Protein AF-A0A943BYU0-F1 (afdb_monomer)

Nearest PDB structures (foldseek):
  5an3-assembly1_C  TM=5.516E-01  e=2.355E+00  Saccharomyces cerevisiae
  3gw4-assembly1_A  TM=5.802E-01  e=3.319E+00  Deinococcus radiodurans R1 = ATCC 13939 = DSM 20539

Secondary structure (DSSP, 8-state):
-HHHHHTTSEEEPPHHHHHHTS-HHHHHHHHHHTT----S-HHHHHHHHHHHS-GGGS-PPP-EEE-HHHHHHHTSHHHHHHGGGGSSTT---HHHHHHHHHH-TTS-HHHHHHHHHHHHHHHHHHTT-HHHHHHHHHHHHHHHHHTT-HHHHHHHHHHHHHHHHHTB-GGG-B--GGG-PPPHHHHHHHHHTGGG--HHHHHGGGG---SSPPPHHHHHHHHHHHHH--

Foldseek 3Di:
DVVCVVVQFKDWDQQLVLLVPDDLVVLLVQCVVQVHDSDDDSNVSSVRCNVRPDPVVDPTDTDMDTDPVNVVVCPDPLNVQQVVLPVCLQVADPVLLVVLCVVPVPDHSLVSSVVSLVVQLVVCVVQLALQSNLSSLLSQLVSCVVVVVLLSNLLSLLLSVQSLCQQRHGNRDRDDPVVRDDDVVSLVSLQVSVVSDDLVSLVVSVVDDDPGGDDSVVSVVVSVCSNPVD

Mean predicted aligned error: 9.59 Å

pLDDT: mean 88.63, std 9.79, range [48.19, 98.69]

Radius of gyration: 25.64 Å; Cα contacts (8 Å, |Δi|>4): 250; chains: 1; bounding box: 55×45×64 Å

Sequence (230 aa):
MEDLIIDEYLEPAPLSVELEKLKVDELKRIASKHGLSTSGKKADLIKAITSCVDKSSLKLPKHYVLTKAGKEYIETPEAQNIIPAFYNRYDISFYEYFCTLRSNPTKSPREILWLAMDEQQENYEIDDNYGLARNVVLHRAYYFHDEKNYEKALEYYIKTIYYDISRCKNTGHIEKESDSLLAPGVVKHIKNLSKYYSEDMIKKCNDIELPRKYSLKKFKILIENIINNA

Solvent-accessible surface area (backbone atoms only — not comparable to full-atom values): 12894 Å² total; per-residue (Å²): 108,68,64,44,43,73,69,50,28,37,40,77,44,56,63,56,63,52,52,67,74,49,54,67,69,57,51,33,52,53,24,50,76,72,76,40,73,68,77,75,54,69,68,54,46,41,53,54,41,59,75,74,48,64,66,88,82,51,95,66,79,91,50,70,38,69,28,72,61,27,53,54,47,56,71,32,71,70,38,53,49,42,54,66,58,66,70,52,73,61,76,52,52,75,66,55,46,50,56,41,32,71,80,38,76,88,55,51,56,63,54,30,53,51,53,41,46,48,56,52,29,52,52,22,52,75,60,29,19,37,48,58,23,34,48,40,38,41,25,51,13,51,54,26,45,75,71,66,39,49,51,60,12,41,39,25,38,53,46,30,51,53,43,42,72,32,27,49,28,50,74,64,39,69,61,60,79,94,72,58,67,75,59,66,69,50,54,50,51,46,42,76,42,44,93,56,67,55,76,64,52,57,58,62,50,69,78,59,88,55,103,46,80,66,59,60,73,61,48,48,53,51,54,51,50,53,47,69,73,110

Structure (mmCIF, N/CA/C/O backbone):
data_AF-A0A943BYU0-F1
#
_entry.id   AF-A0A943BYU0-F1
#
loop_
_atom_site.group_PDB
_atom_site.id
_atom_site.type_symbol
_atom_site.label_atom_id
_atom_site.label_alt_id
_atom_site.label_comp_id
_atom_site.label_asym_id
_atom_site.label_entity_id
_atom_site.label_seq_id
_atom_site.pdbx_PDB_ins_code
_atom_site.Cartn_x
_atom_site.Cartn_y
_atom_site.Cartn_z
_atom_site.occupancy
_atom_site.B_iso_or_equiv
_atom_site.auth_seq_id
_atom_site.auth_comp_id
_atom_site.auth_asym_id
_atom_site.auth_atom_id
_atom_site.pdbx_PDB_model_num
ATOM 1 N N . MET A 1 1 ? -17.497 -10.554 15.114 1.00 51.25 1 MET A N 1
ATOM 2 C CA . MET A 1 1 ? -17.510 -9.721 16.345 1.00 51.25 1 MET A CA 1
ATOM 3 C C . MET A 1 1 ? -17.937 -10.564 17.529 1.00 51.25 1 MET A C 1
ATOM 5 O O . MET A 1 1 ? -17.241 -10.519 18.527 1.00 51.25 1 MET A O 1
ATOM 9 N N . GLU A 1 2 ? -19.007 -11.355 17.403 1.00 48.19 2 GLU A N 1
ATOM 10 C CA . GLU A 1 2 ? -19.369 -12.368 18.405 1.00 48.19 2 GLU A CA 1
ATOM 11 C C . GLU A 1 2 ? -18.226 -13.357 18.657 1.00 48.19 2 GLU A C 1
ATOM 13 O O . GLU A 1 2 ? -17.863 -13.524 19.811 1.00 48.19 2 GLU A O 1
ATOM 18 N N . ASP A 1 3 ? -17.550 -13.856 17.616 1.00 54.41 3 ASP A N 1
ATOM 19 C CA . ASP A 1 3 ? -16.385 -14.747 17.788 1.00 54.41 3 ASP A CA 1
ATOM 20 C C . ASP A 1 3 ? -15.247 -14.103 18.604 1.00 54.41 3 ASP A C 1
ATOM 22 O O . ASP A 1 3 ? -14.723 -14.709 19.520 1.00 54.41 3 ASP A O 1
ATOM 26 N N . LEU A 1 4 ? -14.940 -12.819 18.383 1.00 61.19 4 LEU A N 1
ATOM 27 C CA . LEU A 1 4 ? -13.903 -12.092 19.141 1.00 61.19 4 LEU A CA 1
ATOM 28 C C . LEU A 1 4 ? -14.292 -11.797 20.601 1.00 61.19 4 LEU A C 1
ATOM 30 O O . LEU A 1 4 ? -13.422 -11.523 21.426 1.00 61.19 4 LEU A O 1
ATOM 34 N N . ILE A 1 5 ? -15.594 -11.775 20.897 1.00 59.22 5 ILE A N 1
ATOM 35 C CA . ILE A 1 5 ? -16.127 -11.646 22.260 1.00 59.22 5 ILE A CA 1
ATOM 36 C C . ILE A 1 5 ? -16.111 -13.019 22.943 1.00 59.22 5 ILE A C 1
ATOM 38 O O . ILE A 1 5 ? -15.805 -13.102 24.128 1.00 59.22 5 ILE A O 1
ATOM 42 N N . ILE A 1 6 ? -16.418 -14.083 22.194 1.00 60.28 6 ILE A N 1
ATOM 43 C CA . ILE A 1 6 ? -16.347 -15.480 22.640 1.00 60.28 6 ILE A CA 1
ATOM 44 C C . ILE A 1 6 ? -14.896 -15.869 22.950 1.00 60.28 6 ILE A C 1
ATOM 46 O O . ILE A 1 6 ? -14.647 -16.493 23.976 1.00 60.28 6 ILE A O 1
ATOM 50 N N . ASP A 1 7 ? -13.949 -15.417 22.132 1.00 68.62 7 ASP A N 1
ATOM 51 C CA . ASP A 1 7 ? -12.511 -15.659 22.296 1.00 68.62 7 ASP A CA 1
ATOM 52 C C . ASP A 1 7 ? -11.844 -14.693 23.304 1.00 68.62 7 ASP A C 1
ATOM 54 O O . ASP A 1 7 ? -10.621 -14.594 23.366 1.00 68.62 7 ASP A O 1
ATOM 58 N N . GLU A 1 8 ? -12.633 -13.945 24.086 1.00 80.12 8 GLU A N 1
ATOM 59 C CA . GLU A 1 8 ? -12.183 -13.024 25.144 1.00 80.12 8 GLU A CA 1
ATOM 60 C C . GLU A 1 8 ? -11.225 -11.902 24.699 1.00 80.12 8 GLU A C 1
ATOM 62 O O . GLU A 1 8 ? -10.583 -11.263 25.534 1.00 80.12 8 GLU A O 1
ATOM 67 N N . TYR A 1 9 ? -11.126 -11.590 23.405 1.00 84.12 9 TYR A N 1
ATOM 68 C CA . TYR A 1 9 ? -10.272 -10.501 22.909 1.00 84.12 9 TYR A CA 1
ATOM 69 C C . TYR A 1 9 ? -10.949 -9.126 22.978 1.00 84.12 9 TYR A C 1
ATOM 71 O O . TYR A 1 9 ? -10.270 -8.099 23.099 1.00 84.12 9 TYR A O 1
ATOM 79 N N . LEU A 1 10 ? -12.282 -9.091 22.923 1.00 88.12 10 LEU A N 1
ATOM 80 C CA . LEU A 1 10 ? -13.091 -7.878 23.036 1.00 88.12 10 LEU A CA 1
ATOM 81 C C . LEU A 1 10 ? -14.083 -7.970 24.193 1.00 88.12 10 LEU A C 1
ATOM 83 O O . LEU A 1 10 ? -14.752 -8.980 24.378 1.00 88.12 10 LEU A O 1
ATOM 87 N N . GLU A 1 11 ? -14.259 -6.859 24.902 1.00 88.19 11 GLU A N 1
ATOM 88 C CA . GLU A 1 11 ? -15.299 -6.699 25.918 1.00 88.19 11 GLU A CA 1
ATOM 89 C C . GLU A 1 11 ? -16.130 -5.433 25.664 1.00 88.19 11 GLU A C 1
ATOM 91 O O . GLU A 1 11 ? -15.643 -4.481 25.036 1.00 88.19 11 GLU A O 1
ATOM 96 N N . PRO A 1 12 ? -17.399 -5.389 26.117 1.00 88.25 12 PRO A N 1
ATOM 97 C CA . PRO A 1 12 ? -18.196 -4.172 26.062 1.00 88.25 12 PRO A CA 1
ATOM 98 C C . PRO A 1 12 ? -17.465 -3.010 26.738 1.00 88.25 12 PRO A C 1
ATOM 100 O O . PRO A 1 12 ? -17.007 -3.124 27.874 1.00 88.25 12 PRO A O 1
ATOM 103 N N . ALA A 1 13 ? -17.393 -1.870 26.056 1.00 88.31 13 ALA A N 1
ATOM 104 C CA . ALA A 1 13 ? -16.705 -0.697 26.568 1.00 88.31 13 ALA A CA 1
ATOM 105 C C . ALA A 1 13 ? -17.315 -0.240 27.907 1.00 88.31 13 ALA A C 1
ATOM 107 O O . ALA A 1 13 ? -18.545 -0.233 28.063 1.00 88.31 13 ALA A O 1
ATOM 108 N N . PRO A 1 14 ? -16.500 0.196 28.882 1.00 89.25 14 PRO A N 1
ATOM 109 C CA . PRO A 1 14 ? -17.033 0.817 30.086 1.00 89.25 14 PRO A CA 1
ATOM 110 C C . PRO A 1 14 ? -17.783 2.106 29.723 1.00 89.25 14 PRO A C 1
ATOM 112 O O . PRO A 1 14 ? -17.469 2.766 28.729 1.00 89.25 14 PRO A O 1
ATOM 115 N N . LEU A 1 15 ? -18.774 2.483 30.540 1.00 89.06 15 LEU A N 1
ATOM 116 C CA . LEU A 1 15 ? -19.633 3.647 30.278 1.00 89.06 15 LEU A CA 1
ATOM 117 C C . LEU A 1 15 ? -18.816 4.928 30.036 1.00 89.06 15 LEU A C 1
ATOM 119 O O . LEU A 1 15 ? -19.134 5.700 29.139 1.00 89.06 15 LEU A O 1
ATOM 123 N N . SER A 1 16 ? -17.724 5.123 30.774 1.00 89.50 16 SER A N 1
ATOM 124 C CA . SER A 1 16 ? -16.822 6.264 30.591 1.00 89.50 16 SER A CA 1
ATOM 125 C C . SER A 1 16 ? -16.298 6.388 29.155 1.00 89.50 16 SER A C 1
ATOM 127 O O . SER A 1 16 ? -16.332 7.479 28.590 1.00 89.50 16 SER A O 1
ATOM 129 N N . VAL A 1 17 ? -15.883 5.278 28.538 1.00 88.75 17 VAL A N 1
ATOM 130 C CA . VAL A 1 17 ? -15.351 5.243 27.165 1.00 88.75 17 VAL A CA 1
ATOM 131 C C . VAL A 1 17 ? -16.452 5.497 26.134 1.00 88.75 17 VAL A C 1
ATOM 133 O O . VAL A 1 17 ? -16.226 6.200 25.150 1.00 88.75 17 VAL A O 1
ATOM 136 N N . GLU A 1 18 ? -17.661 4.980 26.354 1.00 89.62 18 GLU A N 1
ATOM 137 C CA . GLU A 1 18 ? -18.804 5.273 25.476 1.00 89.62 18 GLU A CA 1
ATOM 138 C C . GLU A 1 18 ? -19.176 6.763 25.524 1.00 89.62 18 GLU A C 1
ATOM 140 O O . GLU A 1 18 ? -19.410 7.386 24.487 1.00 89.62 18 GLU A O 1
ATOM 145 N N . LEU A 1 19 ? -19.160 7.363 26.717 1.00 91.19 19 LEU A N 1
ATOM 146 C CA . LEU A 1 19 ? -19.420 8.790 26.908 1.00 91.19 19 LEU A CA 1
ATOM 147 C C . LEU A 1 19 ? -18.320 9.673 26.294 1.00 91.19 19 LEU A C 1
ATOM 149 O O . LEU A 1 19 ? -18.609 10.766 25.804 1.00 91.19 19 LEU A O 1
ATOM 153 N N . GLU A 1 20 ? -17.067 9.213 26.249 1.00 91.44 20 GLU A N 1
ATOM 154 C CA . GLU A 1 20 ? -15.986 9.930 25.562 1.00 91.44 20 GLU A CA 1
ATOM 155 C C . GLU A 1 20 ? -16.241 10.106 24.060 1.00 91.44 20 GLU A C 1
ATOM 157 O O . GLU A 1 20 ? -15.786 11.099 23.482 1.00 91.44 20 GLU A O 1
ATOM 162 N N . LYS A 1 21 ? -16.997 9.204 23.425 1.00 89.50 21 LYS A N 1
ATOM 163 C CA . LYS A 1 21 ? -17.338 9.296 21.996 1.00 89.50 21 LYS A CA 1
ATOM 164 C C . LYS A 1 21 ? -18.417 10.335 21.693 1.00 89.50 21 LYS A C 1
ATOM 166 O O . LYS A 1 21 ? -18.537 10.759 20.546 1.00 89.50 21 LYS A O 1
ATOM 171 N N . LEU A 1 22 ? -19.152 10.793 22.704 1.00 90.06 22 LEU A N 1
ATOM 172 C CA . LEU A 1 22 ? -20.190 11.807 22.545 1.00 90.06 22 LEU A CA 1
ATOM 173 C C . LEU A 1 22 ? -19.614 13.228 22.485 1.00 90.06 22 LEU A C 1
ATOM 175 O O . LEU A 1 22 ? -18.564 13.553 23.062 1.00 90.06 22 LEU A O 1
ATOM 179 N N . LYS A 1 23 ? -20.336 14.120 21.807 1.00 91.75 23 LYS A N 1
ATOM 180 C CA . LYS A 1 23 ? -20.079 15.563 21.837 1.00 91.75 23 LYS A CA 1
ATOM 181 C C . LYS A 1 23 ? -20.460 16.136 23.203 1.00 91.75 23 LYS A C 1
ATOM 183 O O . LYS A 1 23 ? -21.318 15.612 23.910 1.00 91.75 23 LYS A O 1
ATOM 188 N N . VAL A 1 24 ? -19.847 17.264 23.566 1.00 91.88 24 VAL A N 1
ATOM 189 C CA . VAL A 1 24 ? -20.099 17.931 24.858 1.00 91.88 24 VAL A CA 1
ATOM 190 C C . VAL A 1 24 ? -21.582 18.270 25.047 1.00 91.88 24 VAL A C 1
ATOM 192 O O . VAL A 1 24 ? -22.112 18.091 26.140 1.00 91.88 24 VAL A O 1
ATOM 195 N N . ASP A 1 25 ? -22.275 18.693 23.990 1.00 92.69 25 ASP A N 1
ATOM 196 C CA . ASP A 1 25 ? -23.700 19.031 24.072 1.00 92.69 25 ASP A CA 1
ATOM 197 C C . ASP A 1 25 ? -24.589 17.804 24.315 1.00 92.69 25 ASP A C 1
ATOM 199 O O . ASP A 1 25 ? -25.585 17.894 25.030 1.00 92.69 25 ASP A O 1
ATOM 203 N N . GLU A 1 26 ? -24.216 16.641 23.778 1.00 92.06 26 GLU A N 1
ATOM 204 C CA . GLU A 1 26 ? -24.917 15.375 24.026 1.00 92.06 26 GLU A CA 1
ATOM 205 C C . GLU A 1 26 ? -24.741 14.940 25.485 1.00 92.06 26 GLU A C 1
ATOM 207 O O . GLU A 1 26 ? -25.716 14.577 26.143 1.00 92.06 26 GLU A O 1
ATOM 212 N N . LEU A 1 27 ? -23.529 15.087 26.031 1.00 92.75 27 LEU A N 1
ATOM 213 C CA . LEU A 1 27 ? -23.253 14.841 27.449 1.00 92.75 27 LEU A CA 1
ATOM 214 C C . LEU A 1 27 ? -24.054 15.775 28.359 1.00 92.75 27 LEU A C 1
ATOM 216 O O . LEU A 1 27 ? -24.629 15.320 29.343 1.00 92.75 27 LEU A O 1
ATOM 220 N N . LYS A 1 28 ? -24.159 17.066 28.016 1.00 92.62 28 LYS A N 1
ATOM 221 C CA . LYS A 1 28 ? -24.987 18.021 28.771 1.00 92.62 28 LYS A CA 1
ATOM 222 C C . LYS A 1 28 ? -26.469 17.656 28.739 1.00 92.62 28 LYS A C 1
ATOM 224 O O . LYS A 1 28 ? -27.135 17.788 29.761 1.00 92.62 28 LYS A O 1
ATOM 229 N N . ARG A 1 29 ? -26.991 17.172 27.605 1.00 93.06 29 ARG A N 1
ATOM 230 C CA . ARG A 1 29 ? -28.380 16.684 27.515 1.00 93.06 29 ARG A CA 1
ATOM 231 C C . ARG A 1 29 ? -28.609 15.481 28.427 1.00 93.06 29 ARG A C 1
ATOM 233 O O . ARG A 1 29 ? -29.621 15.448 29.121 1.00 93.06 29 ARG A O 1
ATOM 240 N N . ILE A 1 30 ? -27.673 14.530 28.456 1.00 91.19 30 ILE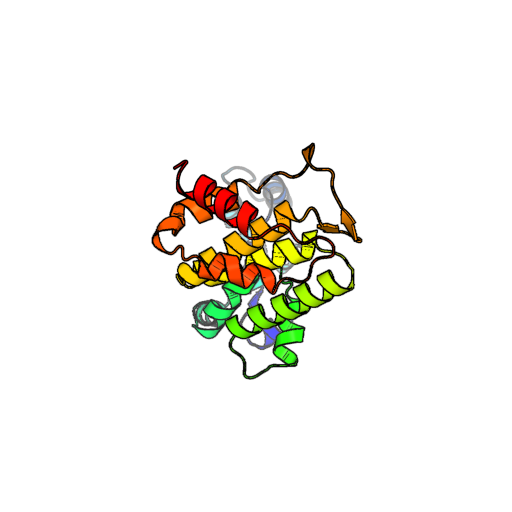 A N 1
ATOM 241 C CA . ILE A 1 30 ? -27.738 13.375 29.361 1.00 91.19 30 ILE A CA 1
ATOM 242 C C . ILE A 1 30 ? -27.682 13.848 30.818 1.00 91.19 30 ILE A C 1
ATOM 244 O O . ILE A 1 30 ? -28.579 13.527 31.591 1.00 91.19 30 ILE A O 1
ATOM 248 N N . ALA A 1 31 ? -26.697 14.672 31.182 1.00 91.50 31 ALA A N 1
ATOM 249 C CA . ALA A 1 31 ? -26.561 15.209 32.534 1.00 91.50 31 ALA A CA 1
ATOM 250 C C . ALA A 1 31 ? -27.836 15.941 32.989 1.00 91.50 31 ALA A C 1
ATOM 252 O O . ALA A 1 31 ? -28.397 15.605 34.028 1.00 91.50 31 ALA A O 1
ATOM 253 N N . SER A 1 32 ? -28.360 16.856 32.166 1.00 91.94 32 SER A N 1
ATOM 254 C CA . SER A 1 32 ? -29.585 17.607 32.462 1.00 91.94 32 SER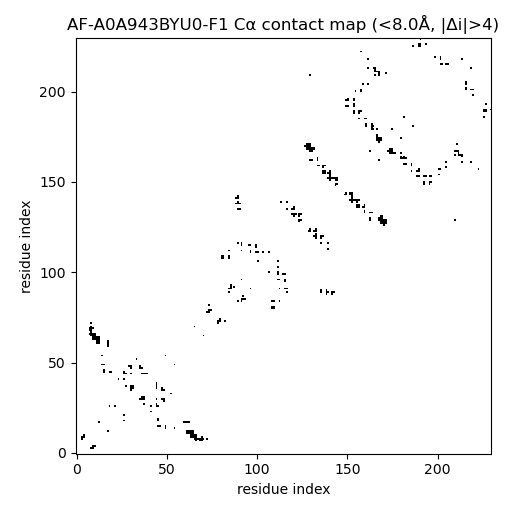 A CA 1
ATOM 255 C C . SER A 1 32 ? -30.806 16.700 32.633 1.00 91.94 32 SER A C 1
ATOM 257 O O . SER A 1 32 ? -31.563 16.879 33.585 1.00 91.94 32 SER A O 1
ATOM 259 N N . LYS A 1 33 ? -30.976 15.690 31.768 1.00 91.31 33 LYS A N 1
ATOM 260 C CA . LYS A 1 33 ? -32.084 14.724 31.854 1.00 91.31 33 LYS A CA 1
ATOM 261 C C . LYS A 1 33 ? -32.081 13.940 33.171 1.00 91.31 33 LYS A C 1
ATOM 263 O O . LYS A 1 33 ? -33.144 13.556 33.646 1.00 91.31 33 LYS A O 1
ATOM 268 N N . HIS A 1 34 ? -30.905 13.716 33.749 1.00 89.50 34 HIS A N 1
ATOM 269 C CA . HIS A 1 34 ? -30.723 13.009 35.017 1.00 89.50 34 HIS A CA 1
ATOM 270 C C . HIS A 1 34 ? -30.524 13.958 36.216 1.00 89.50 34 HIS A C 1
ATOM 272 O O . HIS A 1 34 ? -30.130 13.509 37.289 1.00 89.50 34 HIS A O 1
ATOM 278 N N . GLY A 1 35 ? -30.790 15.262 36.058 1.00 89.06 35 GLY A N 1
ATOM 279 C CA . GLY A 1 35 ? -30.685 16.246 37.142 1.00 89.06 35 GLY A CA 1
ATOM 280 C C . GLY A 1 35 ? -29.252 16.545 37.601 1.00 89.06 35 GLY A C 1
ATOM 281 O O . GLY A 1 35 ? -29.054 17.074 38.691 1.00 89.06 35 GLY A O 1
ATOM 282 N N . LEU A 1 36 ? -28.249 16.204 36.790 1.00 91.06 36 LEU A N 1
ATOM 283 C CA . LEU A 1 36 ? -26.836 16.453 37.066 1.00 91.06 36 LEU A CA 1
ATOM 284 C C . LEU A 1 36 ? -26.403 17.827 36.544 1.00 91.06 36 LEU A C 1
ATOM 286 O O . LEU A 1 36 ? -26.979 18.375 35.600 1.00 91.06 36 LEU A O 1
ATOM 290 N N . SER A 1 37 ? -25.332 18.365 37.130 1.00 88.81 37 SER A N 1
ATOM 291 C CA . SER A 1 37 ? -24.745 19.626 36.673 1.00 88.81 37 SER A CA 1
ATOM 292 C C . SER A 1 37 ? -24.244 19.529 35.229 1.00 88.81 37 SER A C 1
ATOM 294 O O . SER A 1 37 ? -23.529 18.597 34.862 1.00 88.81 37 SER A O 1
ATOM 296 N N . THR A 1 38 ? -24.588 20.528 34.413 1.00 89.81 38 THR A N 1
ATOM 297 C CA . THR A 1 38 ? -24.134 20.665 33.019 1.00 89.81 38 THR A CA 1
ATOM 298 C C . THR A 1 38 ? -22.936 21.605 32.864 1.00 89.81 38 THR A C 1
ATOM 300 O O . THR A 1 38 ? -22.513 21.887 31.738 1.00 89.81 38 THR A O 1
ATOM 303 N N . SER A 1 39 ? -22.411 22.141 33.970 1.00 83.44 39 SER A N 1
ATOM 304 C CA . SER A 1 39 ? -21.239 23.020 33.987 1.00 83.44 39 SER A CA 1
ATOM 305 C C . SER A 1 39 ? -19.962 22.218 34.229 1.00 83.44 39 SER A C 1
ATOM 307 O O . SER A 1 39 ? -19.944 21.352 35.098 1.00 83.44 39 SER A O 1
ATOM 309 N N . GLY A 1 40 ? -18.886 22.552 33.522 1.00 86.56 40 GLY A N 1
ATOM 310 C CA . GLY A 1 40 ? -17.582 21.909 33.691 1.00 86.56 40 GLY A CA 1
ATOM 311 C C . GLY A 1 40 ? -16.957 21.500 32.364 1.00 86.56 40 GLY A C 1
ATOM 312 O O . GLY A 1 40 ? -17.521 21.726 31.286 1.00 86.56 40 GLY A O 1
ATOM 313 N N . LYS A 1 41 ? -15.764 20.909 32.441 1.00 92.06 41 LYS A N 1
ATOM 314 C CA . LYS A 1 41 ? -15.081 20.328 31.283 1.00 92.06 41 LYS A CA 1
ATOM 315 C C . LYS A 1 41 ? -15.727 18.988 30.923 1.00 92.06 41 LYS A C 1
ATOM 317 O O . LYS A 1 41 ? -16.441 18.381 31.716 1.00 92.06 41 LYS A O 1
ATOM 322 N N . LYS A 1 42 ? -15.431 18.484 29.721 1.00 92.19 42 LYS A N 1
ATOM 323 C CA . LYS A 1 42 ? -15.947 17.190 29.238 1.00 92.19 42 LYS A CA 1
ATOM 324 C C . LYS A 1 42 ? -15.687 16.046 30.231 1.00 92.19 42 LYS A C 1
ATOM 326 O O . LYS A 1 42 ? -16.592 15.269 30.503 1.00 92.19 42 LYS A O 1
ATOM 331 N N . ALA A 1 43 ? -14.486 15.988 30.808 1.00 91.94 43 ALA A N 1
ATOM 332 C CA . ALA A 1 43 ? -14.119 14.979 31.802 1.00 91.94 43 ALA A CA 1
ATOM 333 C C . ALA A 1 43 ? -14.983 15.048 33.076 1.00 91.94 43 ALA A C 1
ATOM 335 O O . ALA A 1 43 ? -15.362 14.009 33.611 1.00 91.94 43 ALA A O 1
ATOM 336 N N . ASP A 1 44 ? -15.350 16.255 33.519 1.00 92.25 44 ASP A N 1
ATOM 337 C CA . ASP A 1 44 ? -16.186 16.455 34.708 1.00 92.25 44 ASP A CA 1
ATOM 338 C C . ASP A 1 44 ? -17.606 15.922 34.471 1.00 92.25 44 ASP A C 1
ATOM 340 O O . ASP A 1 44 ? -18.155 15.214 35.314 1.00 92.25 44 ASP A O 1
ATOM 344 N N . LEU A 1 45 ? -18.166 16.190 33.284 1.00 92.88 45 LEU A N 1
ATOM 345 C CA . LEU A 1 45 ? -19.474 15.674 32.866 1.00 92.88 45 LEU A CA 1
ATOM 346 C C . LEU A 1 45 ? -19.474 14.143 32.782 1.00 92.88 45 LEU A C 1
ATOM 348 O O . LEU A 1 45 ? -20.387 13.502 33.295 1.00 92.88 45 LEU A O 1
ATOM 352 N N . ILE A 1 46 ? -18.441 13.548 32.174 1.00 93.50 46 ILE A N 1
ATOM 353 C CA . ILE A 1 46 ? -18.314 12.086 32.063 1.00 93.50 46 ILE A CA 1
ATOM 354 C C . ILE A 1 46 ? -18.229 11.452 33.449 1.00 93.50 46 ILE A C 1
ATOM 356 O O . ILE A 1 46 ? -18.923 10.471 33.711 1.00 93.50 46 ILE A O 1
ATOM 360 N N . LYS A 1 47 ? -17.427 12.025 34.353 1.00 92.50 47 LYS A N 1
ATOM 361 C CA . LYS A 1 47 ? -17.306 11.542 35.731 1.00 92.50 47 LYS A CA 1
ATOM 362 C C . LYS A 1 47 ? -18.642 11.621 36.472 1.00 92.50 47 LYS A C 1
ATOM 364 O O . LYS A 1 47 ? -19.035 10.642 37.096 1.00 92.50 47 LYS A O 1
ATOM 369 N N . ALA A 1 48 ? -19.353 12.745 36.373 1.00 90.88 48 ALA A N 1
ATOM 370 C CA . ALA A 1 48 ? -20.657 12.916 37.011 1.00 90.88 48 ALA A CA 1
ATOM 371 C C . ALA A 1 48 ? -21.688 11.897 36.500 1.00 90.88 48 ALA A C 1
ATOM 373 O O . ALA A 1 48 ? -22.375 11.263 37.297 1.00 90.88 48 ALA A O 1
ATOM 374 N N . ILE A 1 49 ? -21.759 11.695 35.181 1.00 92.50 49 ILE A N 1
ATOM 375 C CA . ILE A 1 49 ? -22.680 10.727 34.574 1.00 92.50 49 ILE A CA 1
ATOM 376 C C . ILE A 1 49 ? -22.297 9.298 34.980 1.00 92.50 49 ILE A C 1
ATOM 378 O O . ILE A 1 49 ? -23.161 8.545 35.412 1.00 92.50 49 ILE A O 1
ATOM 382 N N . THR A 1 50 ? -21.014 8.934 34.912 1.00 91.94 50 THR A N 1
ATOM 383 C CA . THR A 1 50 ? -20.547 7.569 35.225 1.00 91.94 50 THR A CA 1
ATOM 384 C C . THR A 1 50 ? -20.791 7.191 36.691 1.00 91.94 50 THR A C 1
ATOM 386 O O . THR A 1 50 ? -21.058 6.030 36.980 1.00 91.94 50 THR A O 1
ATOM 389 N N . SER A 1 51 ? -20.727 8.154 37.616 1.00 89.94 51 SER A N 1
ATOM 390 C CA . SER A 1 51 ? -20.945 7.902 39.048 1.00 89.94 51 SER A CA 1
ATOM 391 C C . SER A 1 51 ? -22.416 7.838 39.464 1.00 89.94 51 SER A C 1
ATOM 393 O O . SER A 1 51 ? -22.717 7.277 40.515 1.00 89.94 51 SER A O 1
ATOM 395 N N . CYS A 1 52 ? -23.324 8.455 38.703 1.00 88.44 52 CYS A N 1
ATOM 396 C CA . CYS A 1 52 ? -24.710 8.665 39.136 1.00 88.44 52 CYS A CA 1
ATOM 397 C C . CYS A 1 52 ? -25.760 8.046 38.210 1.00 88.44 52 CYS A C 1
ATOM 399 O O . CYS A 1 52 ? -26.927 7.971 38.590 1.00 88.44 52 CYS A O 1
ATOM 401 N N . VAL A 1 53 ? -25.381 7.633 37.001 1.00 88.62 53 VAL A N 1
ATOM 402 C CA . VAL A 1 53 ? -26.313 7.119 35.998 1.00 88.62 53 VAL A CA 1
ATOM 403 C C . VAL A 1 53 ? -25.974 5.675 35.676 1.00 88.62 53 VAL A C 1
ATOM 405 O O . VAL A 1 53 ? -24.857 5.358 35.272 1.00 88.62 53 VAL A O 1
ATOM 408 N N . ASP A 1 54 ? -26.968 4.801 35.818 1.00 85.25 54 ASP A N 1
ATOM 409 C CA . ASP A 1 54 ? -26.824 3.408 35.427 1.00 85.25 54 ASP A CA 1
ATOM 410 C C . ASP A 1 54 ? -26.727 3.270 33.902 1.00 85.25 54 ASP A C 1
ATOM 412 O O . ASP A 1 54 ? -27.538 3.833 33.156 1.00 85.25 54 ASP A O 1
ATOM 416 N N . LYS A 1 55 ? -25.755 2.476 33.440 1.00 82.88 55 LYS A N 1
ATOM 417 C CA . LYS A 1 55 ? -25.472 2.275 32.014 1.00 82.88 55 LYS A CA 1
ATOM 418 C C . LYS A 1 55 ? -26.698 1.748 31.264 1.00 82.88 55 LYS A C 1
ATOM 420 O O . LYS A 1 55 ? -26.940 2.181 30.142 1.00 82.88 55 LYS A O 1
ATOM 425 N N . SER A 1 56 ? -27.492 0.863 31.875 1.00 81.75 56 SER A N 1
ATOM 426 C CA . SER A 1 56 ? -28.655 0.257 31.207 1.00 81.75 56 SER A CA 1
ATOM 427 C C . SER A 1 56 ? -29.773 1.264 30.903 1.00 81.75 56 SER A C 1
ATOM 429 O O . SER A 1 56 ? -30.546 1.077 29.962 1.00 81.75 56 SER A O 1
ATOM 431 N N . SER A 1 57 ? -29.820 2.376 31.646 1.00 83.44 57 SER A N 1
ATOM 432 C CA . SER A 1 57 ? -30.781 3.461 31.423 1.00 83.44 57 SER A CA 1
ATOM 433 C C . SER A 1 57 ? -30.441 4.340 30.211 1.00 83.44 57 SER A C 1
ATOM 435 O O . SER A 1 57 ? -31.295 5.080 29.707 1.00 83.44 57 SER A O 1
ATOM 437 N N . LEU A 1 58 ? -29.203 4.249 29.715 1.00 84.44 58 LEU A N 1
ATOM 438 C CA . LEU A 1 58 ? -28.697 5.040 28.605 1.00 84.44 58 LEU A CA 1
ATOM 439 C C . LEU A 1 58 ? -28.759 4.231 27.304 1.00 84.44 58 LEU A C 1
ATOM 441 O O . LEU A 1 58 ? -28.163 3.167 27.168 1.00 84.44 58 LEU A O 1
ATOM 445 N N . LYS A 1 59 ? -29.454 4.766 26.297 1.00 84.00 59 LYS A N 1
ATOM 446 C CA . LYS A 1 59 ? -29.494 4.185 24.945 1.00 84.00 59 LYS A CA 1
ATOM 447 C C . LYS A 1 59 ? -28.273 4.631 24.139 1.00 84.00 59 LYS A C 1
ATOM 449 O O . LYS A 1 59 ? -28.401 5.440 23.222 1.00 84.00 59 LYS A O 1
ATOM 454 N N . LEU A 1 60 ? -27.092 4.154 24.526 1.00 83.38 60 LEU A N 1
ATOM 455 C CA . LEU A 1 60 ? -25.839 4.445 23.828 1.00 83.38 60 LEU A CA 1
ATOM 456 C C . LEU A 1 60 ? -25.545 3.387 22.755 1.00 83.38 60 LEU A C 1
ATOM 458 O O . LEU A 1 60 ? -25.912 2.221 22.928 1.00 83.38 60 LEU A O 1
ATOM 462 N N . PRO A 1 61 ? -24.875 3.759 21.648 1.00 80.81 61 PRO A N 1
ATOM 463 C CA . PRO A 1 61 ? -24.322 2.778 20.725 1.00 80.81 61 PRO A CA 1
ATOM 464 C C . PRO A 1 61 ? -23.343 1.862 21.464 1.00 80.81 61 PRO A C 1
ATOM 466 O O . PRO A 1 61 ? -22.519 2.337 22.251 1.00 80.81 61 PRO A O 1
ATOM 469 N N . LYS A 1 62 ? -23.417 0.556 21.194 1.00 80.31 62 LYS A N 1
ATOM 470 C CA . LYS A 1 62 ? -22.482 -0.412 21.769 1.00 80.31 62 LYS A CA 1
ATOM 471 C C . LYS A 1 62 ? -21.091 -0.167 21.198 1.00 80.31 62 LYS A C 1
ATOM 473 O O . LYS A 1 62 ? -20.902 -0.233 19.986 1.00 80.31 62 LYS A O 1
ATOM 478 N N . HIS A 1 63 ? -20.133 0.079 22.079 1.00 85.44 63 HIS A N 1
ATOM 479 C CA . HIS A 1 63 ? -18.720 0.105 21.729 1.00 85.44 63 HIS A CA 1
ATOM 480 C C . HIS A 1 63 ? -18.016 -1.065 22.410 1.00 85.44 63 HIS A C 1
ATOM 482 O O . HIS A 1 63 ? -18.458 -1.542 23.455 1.00 85.44 63 HIS A O 1
ATOM 488 N N . TYR A 1 64 ? -16.912 -1.507 21.822 1.00 87.69 64 TYR A N 1
ATOM 489 C CA . TYR A 1 64 ? -16.078 -2.576 22.357 1.00 87.69 64 TYR A CA 1
ATOM 490 C C . TYR A 1 64 ? -14.658 -2.062 22.538 1.00 87.69 64 TYR A C 1
ATOM 492 O O . TYR A 1 64 ? -14.197 -1.203 21.780 1.00 87.69 64 TYR A O 1
ATOM 500 N N . VAL A 1 65 ? -13.981 -2.576 23.555 1.00 90.00 65 VAL A N 1
ATOM 501 C CA . VAL A 1 65 ? -12.567 -2.310 23.819 1.00 90.00 65 VAL A CA 1
ATOM 502 C C . VAL A 1 65 ? -11.811 -3.628 23.872 1.00 90.00 65 VAL A C 1
ATOM 504 O O . VAL A 1 65 ? -12.394 -4.678 24.130 1.00 90.00 65 VAL A O 1
ATOM 507 N N . LEU A 1 66 ? -10.507 -3.566 23.611 1.00 90.06 66 LEU A N 1
ATOM 508 C CA . LEU A 1 66 ? -9.634 -4.718 23.799 1.00 90.06 66 LEU A CA 1
ATOM 509 C C . LEU A 1 66 ? -9.562 -5.070 25.285 1.00 90.06 66 LEU A C 1
ATOM 511 O O . LEU A 1 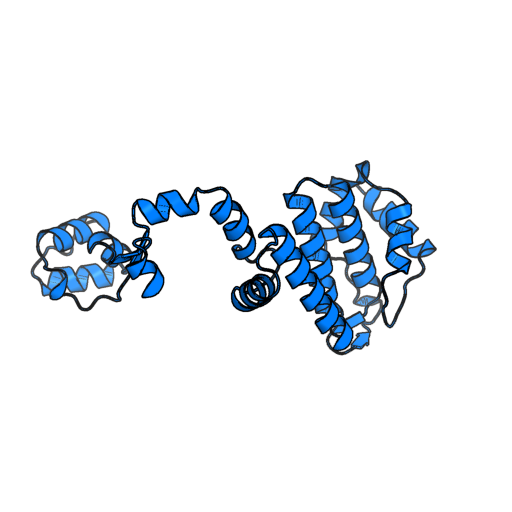66 ? -9.263 -4.199 26.115 1.00 90.06 66 LEU A O 1
ATOM 515 N N . THR A 1 67 ? -9.763 -6.349 25.587 1.00 91.00 67 THR A N 1
ATOM 516 C CA . THR A 1 67 ? -9.461 -6.921 26.903 1.00 91.00 67 THR A CA 1
ATOM 517 C C . THR A 1 67 ? -7.951 -6.908 27.150 1.00 91.00 67 THR A C 1
ATOM 519 O O . THR A 1 67 ? -7.153 -6.530 26.286 1.00 91.00 67 THR A O 1
ATOM 522 N N . LYS A 1 68 ? -7.516 -7.352 28.333 1.00 89.62 68 LYS A N 1
ATOM 523 C CA . LYS A 1 68 ? -6.088 -7.592 28.588 1.00 89.62 68 LYS A CA 1
ATOM 524 C C . LYS A 1 68 ? -5.501 -8.596 27.583 1.00 89.62 68 LYS A C 1
ATOM 526 O O . LYS A 1 68 ? -4.481 -8.285 26.980 1.00 89.62 68 LYS A O 1
ATOM 531 N N . ALA A 1 69 ? -6.183 -9.719 27.349 1.00 86.81 69 ALA A N 1
ATOM 532 C CA . ALA A 1 69 ? -5.766 -10.726 26.374 1.00 86.81 69 ALA A CA 1
ATOM 533 C C . ALA A 1 69 ? -5.736 -10.161 24.943 1.00 86.81 69 ALA A C 1
ATOM 535 O O . ALA A 1 69 ? -4.784 -10.399 24.209 1.00 86.81 69 ALA A O 1
ATOM 536 N N . GLY A 1 70 ? -6.722 -9.337 24.565 1.00 87.06 70 GLY A N 1
ATOM 537 C CA . GLY A 1 70 ? -6.734 -8.621 23.284 1.00 87.06 70 GLY A CA 1
ATOM 538 C C . GLY A 1 70 ? -5.545 -7.683 23.114 1.00 87.06 70 GLY A C 1
ATOM 539 O O . GLY A 1 70 ? -4.918 -7.672 22.057 1.00 87.06 70 GLY A O 1
ATOM 540 N N . LYS A 1 71 ? -5.201 -6.924 24.160 1.00 89.69 71 LYS A N 1
ATOM 541 C CA . LYS A 1 71 ? -4.020 -6.046 24.166 1.00 89.69 71 LYS A CA 1
ATOM 542 C C . LYS A 1 71 ? -2.721 -6.839 24.076 1.00 89.69 71 LYS A C 1
ATOM 544 O O . LYS A 1 71 ? -1.834 -6.446 23.341 1.00 89.69 71 LYS A O 1
ATOM 549 N N . GLU A 1 72 ? -2.606 -7.946 24.798 1.00 89.69 72 GLU A N 1
ATOM 550 C CA . GLU A 1 72 ? -1.423 -8.808 24.727 1.00 89.69 72 GLU A CA 1
ATOM 551 C C . GLU A 1 72 ? -1.290 -9.452 23.344 1.00 89.69 72 GLU A C 1
ATOM 553 O O . GLU A 1 72 ? -0.201 -9.453 22.778 1.00 89.69 72 GLU A O 1
ATOM 558 N N . TYR A 1 73 ? -2.401 -9.911 22.758 1.00 83.88 73 TYR A N 1
ATOM 559 C CA . TYR A 1 73 ? -2.413 -10.499 21.423 1.00 83.88 73 TYR A CA 1
ATOM 560 C C . TYR A 1 73 ? -1.940 -9.516 20.354 1.00 83.88 73 TYR A C 1
ATOM 562 O O . TYR A 1 73 ? -1.101 -9.887 19.543 1.00 83.88 73 TYR A O 1
ATOM 570 N N . ILE A 1 74 ? -2.409 -8.262 20.352 1.00 84.38 74 ILE A N 1
ATOM 571 C CA . ILE A 1 74 ? -1.972 -7.291 19.333 1.00 84.38 74 ILE A CA 1
ATOM 572 C C . ILE A 1 74 ? -0.477 -6.966 19.410 1.00 84.38 74 ILE A C 1
ATOM 574 O O . ILE A 1 74 ? 0.081 -6.534 18.410 1.00 84.38 74 ILE A O 1
ATOM 578 N N . GLU A 1 75 ? 0.174 -7.178 20.554 1.00 84.38 75 GLU A N 1
ATOM 579 C CA . GLU A 1 75 ? 1.621 -6.992 20.729 1.00 84.38 75 GLU A CA 1
ATOM 580 C C . GLU A 1 75 ? 2.431 -8.239 20.336 1.00 84.38 75 GLU A C 1
ATOM 582 O O . GLU A 1 75 ? 3.661 -8.188 20.275 1.00 84.38 75 GLU A O 1
ATOM 587 N N . THR A 1 76 ? 1.771 -9.365 20.047 1.00 77.81 76 THR A N 1
ATOM 588 C CA . THR A 1 76 ? 2.457 -10.577 19.585 1.00 77.81 76 THR A CA 1
ATOM 589 C C . THR A 1 76 ? 3.119 -10.355 18.226 1.00 77.81 76 THR A C 1
ATOM 591 O O . THR A 1 76 ? 2.604 -9.591 17.404 1.00 77.81 76 THR A O 1
ATOM 594 N N . PRO A 1 77 ? 4.229 -11.054 17.925 1.00 70.88 77 PRO A N 1
ATOM 595 C CA . PRO A 1 77 ? 4.809 -11.035 16.590 1.00 70.88 77 PRO A CA 1
ATOM 596 C C . PRO A 1 77 ? 3.804 -11.443 15.508 1.00 70.88 77 PRO A C 1
ATOM 598 O O . PRO A 1 77 ? 3.823 -10.856 14.429 1.00 70.88 77 PRO A O 1
ATOM 601 N N . GLU A 1 78 ? 2.905 -12.402 15.771 1.00 70.69 78 GLU A N 1
ATOM 602 C CA . GLU A 1 78 ? 1.879 -12.790 14.801 1.00 70.69 78 GLU A CA 1
ATOM 603 C C . GLU A 1 78 ? 0.969 -11.607 14.450 1.00 70.69 78 GLU A C 1
ATOM 605 O O . GLU A 1 78 ? 0.849 -11.249 13.276 1.00 70.69 78 GLU A O 1
ATOM 610 N N . ALA A 1 79 ? 0.386 -10.943 15.451 1.00 74.69 79 ALA A N 1
ATOM 611 C CA . ALA A 1 79 ? -0.497 -9.806 15.218 1.00 74.69 79 ALA A CA 1
ATOM 612 C C . ALA A 1 79 ? 0.256 -8.586 14.671 1.00 74.69 79 ALA A C 1
ATOM 614 O O . ALA A 1 79 ? -0.223 -7.948 13.739 1.00 74.69 79 ALA A O 1
ATOM 615 N N . GLN A 1 80 ? 1.455 -8.289 15.170 1.00 71.75 80 GLN A N 1
ATOM 616 C CA . GLN A 1 80 ? 2.298 -7.196 14.671 1.00 71.75 80 GLN A CA 1
ATOM 617 C C . GLN A 1 80 ? 2.789 -7.424 13.236 1.00 71.75 80 GLN A C 1
ATOM 619 O O . GLN A 1 80 ? 3.127 -6.462 12.557 1.00 71.75 80 GLN A O 1
ATOM 624 N N . ASN A 1 81 ? 2.800 -8.660 12.734 1.00 61.41 81 ASN A N 1
ATOM 625 C CA . ASN A 1 81 ? 3.069 -8.943 11.321 1.00 61.41 81 ASN A CA 1
ATOM 626 C C . ASN A 1 81 ? 1.827 -8.747 10.434 1.00 61.41 81 ASN A C 1
ATOM 628 O O . ASN A 1 81 ? 1.952 -8.476 9.240 1.00 61.41 81 ASN A O 1
ATOM 632 N N . ILE A 1 82 ? 0.636 -8.877 11.017 1.00 68.38 82 ILE A N 1
ATOM 633 C CA . ILE A 1 82 ? -0.671 -8.770 10.362 1.00 68.38 82 ILE A CA 1
ATOM 634 C C . ILE A 1 82 ? -1.146 -7.309 10.350 1.00 68.38 82 I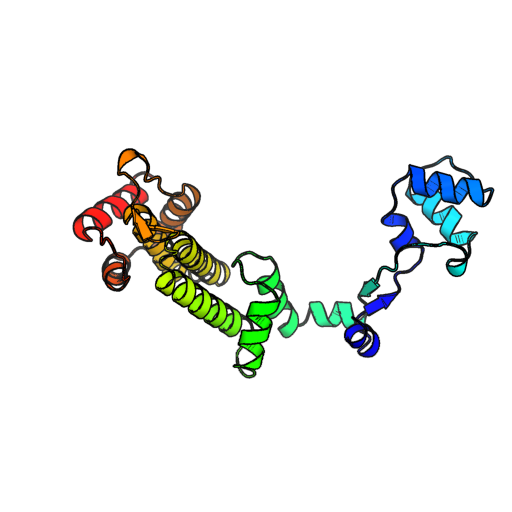LE A C 1
ATOM 636 O O . ILE A 1 82 ? -1.536 -6.793 9.313 1.00 68.38 82 ILE A O 1
ATOM 640 N N . ILE A 1 83 ? -1.058 -6.594 11.471 1.00 70.12 83 ILE A N 1
ATOM 641 C CA . ILE A 1 83 ? -1.550 -5.218 11.645 1.00 70.12 83 ILE A CA 1
ATOM 642 C C . ILE A 1 83 ? -0.985 -4.235 10.594 1.00 70.12 83 ILE A C 1
ATOM 644 O O . ILE A 1 83 ? -1.773 -3.464 10.040 1.00 70.12 83 ILE A O 1
ATOM 648 N N . PRO A 1 84 ? 0.317 -4.258 10.233 1.00 61.12 84 PRO A N 1
ATOM 649 C CA . PRO A 1 84 ? 0.869 -3.391 9.195 1.00 61.12 84 PRO A CA 1
ATOM 650 C C . PRO A 1 84 ? 0.263 -3.601 7.809 1.00 61.12 84 PRO A C 1
ATOM 652 O O . PRO A 1 84 ? 0.180 -2.643 7.040 1.00 61.12 84 PRO A O 1
ATOM 655 N N . ALA A 1 85 ? -0.206 -4.819 7.513 1.00 58.22 85 ALA A N 1
ATOM 656 C CA . ALA A 1 85 ? -0.957 -5.126 6.297 1.00 58.22 85 ALA A CA 1
ATOM 657 C C . ALA A 1 85 ? -2.238 -4.290 6.186 1.00 58.22 85 ALA A C 1
ATOM 659 O O . ALA A 1 85 ? -2.659 -3.945 5.086 1.00 58.22 85 ALA A O 1
ATOM 660 N N . PHE A 1 86 ? -2.816 -3.913 7.329 1.00 65.75 86 PHE A N 1
ATOM 661 C CA . PHE A 1 86 ? -4.126 -3.277 7.430 1.00 65.75 86 PHE A CA 1
ATOM 662 C C . PHE A 1 86 ? -4.090 -1.767 7.669 1.00 65.75 86 PHE A C 1
ATOM 664 O O . PHE A 1 86 ? -5.145 -1.141 7.744 1.00 65.75 86 PHE A O 1
ATOM 671 N N . TYR A 1 87 ? -2.910 -1.135 7.681 1.00 63.34 87 TYR A N 1
ATOM 672 C CA . TYR A 1 87 ? -2.803 0.333 7.609 1.00 63.34 87 TYR A CA 1
ATOM 673 C C . TYR A 1 87 ? -3.077 0.898 6.196 1.00 63.34 87 TYR A C 1
ATOM 675 O O . TYR A 1 87 ? -2.762 2.052 5.919 1.00 63.34 87 TYR A O 1
ATOM 683 N N . ASN A 1 88 ? -3.661 0.093 5.298 1.00 66.25 88 ASN A N 1
ATOM 684 C CA . ASN A 1 88 ? -4.020 0.413 3.911 1.00 66.25 88 ASN A CA 1
ATOM 685 C C . ASN A 1 88 ? -2.883 1.007 3.059 1.00 66.25 88 ASN A C 1
ATOM 687 O O . ASN A 1 88 ? -3.114 1.701 2.074 1.00 66.25 88 ASN A O 1
ATOM 691 N N . ARG A 1 89 ? -1.626 0.747 3.432 1.00 79.12 89 ARG A N 1
ATOM 692 C CA . ARG A 1 89 ? -0.460 1.244 2.690 1.00 79.12 89 ARG A CA 1
ATOM 693 C C . ARG A 1 89 ? -0.274 0.552 1.338 1.00 79.12 89 ARG A C 1
ATOM 695 O O . ARG A 1 89 ? 0.384 1.106 0.460 1.00 79.12 89 ARG A O 1
ATOM 702 N N . TYR A 1 90 ? -0.814 -0.657 1.209 1.00 87.56 90 TYR A N 1
ATOM 703 C CA . TYR A 1 90 ? -0.672 -1.506 0.029 1.00 87.56 90 TYR A CA 1
ATOM 704 C C . TYR A 1 90 ? -1.980 -1.672 -0.755 1.00 87.56 90 TYR A C 1
ATOM 706 O O . TYR A 1 90 ? -1.995 -2.434 -1.714 1.00 87.56 90 TYR A O 1
ATOM 714 N N . ASP A 1 91 ? -3.046 -0.969 -0.349 1.00 88.62 91 ASP A N 1
ATOM 715 C CA . ASP A 1 91 ? -4.380 -1.015 -0.972 1.00 88.62 91 ASP A CA 1
ATOM 716 C C . ASP A 1 91 ? -4.940 -2.441 -1.132 1.00 88.62 91 ASP A C 1
ATOM 718 O O . ASP A 1 91 ? -5.537 -2.799 -2.145 1.00 88.62 91 ASP A O 1
ATOM 722 N N . ILE A 1 92 ? -4.702 -3.265 -0.106 1.00 87.69 92 ILE A N 1
ATOM 723 C CA . ILE A 1 92 ? -5.262 -4.609 0.035 1.00 87.69 92 ILE A CA 1
ATOM 724 C C . ILE A 1 92 ? -6.347 -4.551 1.105 1.00 87.69 92 ILE A C 1
ATOM 726 O O . ILE A 1 92 ? -6.090 -4.197 2.262 1.00 87.69 92 ILE A O 1
ATOM 730 N N . SER A 1 93 ? -7.569 -4.907 0.726 1.00 84.94 93 SER A N 1
ATOM 731 C CA . SER A 1 93 ? -8.696 -4.984 1.645 1.00 84.94 93 SER A CA 1
ATOM 732 C C . SER A 1 93 ? -8.580 -6.181 2.591 1.00 84.94 93 SER A C 1
ATOM 734 O O . SER A 1 93 ? -7.913 -7.181 2.318 1.00 84.94 93 SER A O 1
ATOM 736 N N . PHE A 1 94 ? -9.312 -6.119 3.707 1.00 80.75 94 PHE A N 1
ATOM 737 C CA . PHE A 1 94 ? -9.463 -7.266 4.606 1.00 80.75 94 PHE A CA 1
ATOM 738 C C . PHE A 1 94 ? -9.981 -8.510 3.886 1.00 80.75 94 PHE A C 1
ATOM 740 O O . PHE A 1 94 ? -9.514 -9.613 4.160 1.00 80.75 94 PHE A O 1
ATOM 747 N N . TYR A 1 95 ? -10.934 -8.333 2.972 1.00 83.88 95 TYR A N 1
ATOM 748 C CA . TYR A 1 95 ? -11.525 -9.444 2.241 1.00 83.88 95 TYR A CA 1
ATOM 749 C C . TYR A 1 95 ? -10.488 -10.146 1.357 1.00 83.88 95 TYR A C 1
ATOM 751 O O . TYR A 1 95 ? -10.316 -11.356 1.489 1.00 83.88 95 TYR A O 1
ATOM 759 N N . GLU A 1 96 ? -9.747 -9.391 0.539 1.00 88.00 96 GLU A N 1
ATOM 760 C CA . GLU A 1 96 ? -8.690 -9.934 -0.329 1.00 88.00 96 GLU A CA 1
ATOM 761 C C . GLU A 1 96 ? -7.637 -10.683 0.492 1.00 88.00 96 GLU A C 1
ATOM 763 O O . GLU A 1 96 ? -7.374 -11.855 0.232 1.00 88.00 96 GLU A O 1
ATOM 768 N N . TYR A 1 97 ? -7.125 -10.063 1.560 1.00 86.94 97 TYR A N 1
ATOM 769 C CA . TYR A 1 97 ? -6.136 -10.697 2.429 1.00 86.94 97 TYR A CA 1
ATOM 770 C C . TYR A 1 97 ? -6.617 -12.044 2.987 1.00 86.94 97 TYR A C 1
ATOM 772 O O . TYR A 1 97 ? -5.887 -13.036 2.941 1.00 86.94 97 TYR A O 1
ATOM 780 N N . PHE A 1 98 ? -7.841 -12.102 3.526 1.00 84.44 98 PHE A N 1
ATOM 781 C CA . PHE A 1 98 ? -8.365 -13.333 4.123 1.00 84.44 98 PHE A CA 1
ATOM 782 C C . PHE A 1 98 ? -8.672 -14.409 3.080 1.00 84.44 98 PHE A C 1
ATOM 784 O O . PHE A 1 98 ? -8.464 -15.592 3.360 1.00 84.44 98 PHE A O 1
ATOM 791 N N . CYS A 1 99 ? -9.123 -14.029 1.884 1.00 87.75 99 CYS A N 1
ATOM 792 C CA . CYS A 1 99 ? -9.256 -14.955 0.764 1.00 87.75 99 CYS A CA 1
ATOM 793 C C . CYS A 1 99 ? -7.898 -15.572 0.398 1.00 87.75 99 CYS A C 1
ATOM 795 O O . CYS A 1 99 ? -7.789 -16.800 0.341 1.00 87.75 99 CYS A O 1
ATOM 797 N N . THR A 1 100 ? -6.849 -14.757 0.258 1.00 91.50 100 THR A N 1
ATOM 798 C CA . THR A 1 100 ? -5.493 -15.238 -0.036 1.00 91.50 100 THR A CA 1
ATOM 799 C C . THR A 1 100 ? -4.934 -16.105 1.099 1.00 91.50 100 THR A C 1
ATOM 801 O O . THR A 1 100 ? -4.374 -17.168 0.823 1.00 91.50 100 THR A O 1
ATOM 804 N N . LEU A 1 101 ? -5.132 -15.721 2.369 1.00 87.00 101 LEU A N 1
ATOM 805 C CA . LEU A 1 101 ? -4.721 -16.505 3.544 1.00 87.00 101 LEU A CA 1
ATOM 806 C C . LEU A 1 101 ? -5.406 -17.871 3.587 1.00 87.00 101 LEU A C 1
ATOM 808 O O . LEU A 1 101 ? -4.750 -18.881 3.830 1.00 87.00 101 LEU A O 1
ATOM 812 N N . ARG A 1 102 ? -6.716 -17.925 3.327 1.00 87.81 102 ARG A N 1
ATOM 813 C CA . ARG A 1 102 ? -7.479 -19.180 3.336 1.00 87.81 102 ARG A CA 1
ATOM 814 C C . ARG A 1 102 ? -6.956 -20.172 2.297 1.00 87.81 102 ARG A C 1
ATOM 816 O O . ARG A 1 102 ? -6.917 -21.369 2.573 1.00 87.81 102 ARG A O 1
ATOM 823 N N . SER A 1 103 ? -6.544 -19.676 1.134 1.00 92.75 103 SER A N 1
ATOM 824 C CA . SER A 1 103 ? -5.931 -20.486 0.077 1.00 92.75 103 SER A CA 1
ATOM 825 C C . SER A 1 103 ? -4.465 -20.839 0.363 1.00 92.75 103 SER A C 1
ATOM 827 O O . SER A 1 103 ? -3.936 -21.770 -0.237 1.00 92.75 103 SER A O 1
ATOM 829 N N . ASN A 1 104 ? -3.809 -20.135 1.293 1.00 89.69 104 ASN A N 1
ATOM 830 C CA . ASN A 1 104 ? -2.381 -20.264 1.593 1.00 89.69 104 ASN A CA 1
ATOM 831 C C . ASN A 1 104 ? -2.096 -20.277 3.115 1.00 89.69 104 ASN A C 1
ATOM 833 O O . ASN A 1 104 ? -1.313 -19.461 3.605 1.00 89.69 104 ASN A O 1
ATOM 837 N N . PRO A 1 105 ? -2.680 -21.202 3.900 1.00 86.06 105 PRO A N 1
ATOM 838 C CA . PRO A 1 105 ? -2.720 -21.100 5.365 1.00 86.06 105 PRO A CA 1
ATOM 839 C C . PRO A 1 105 ? -1.356 -21.228 6.061 1.00 86.06 105 PRO A C 1
ATOM 841 O O . PRO A 1 105 ? -1.232 -20.901 7.236 1.00 86.06 105 PRO A O 1
ATOM 844 N N . THR A 1 106 ? -0.331 -21.725 5.365 1.00 88.25 106 THR A N 1
ATOM 845 C CA . THR A 1 106 ? 1.025 -21.910 5.910 1.00 88.25 106 THR A CA 1
ATOM 846 C C . THR A 1 106 ? 1.949 -20.720 5.662 1.00 88.25 106 THR A C 1
ATOM 848 O O . THR A 1 106 ? 3.095 -20.731 6.113 1.00 88.25 106 THR A O 1
ATOM 851 N N . LYS A 1 107 ? 1.489 -19.713 4.915 1.00 86.56 107 LYS A N 1
ATOM 852 C CA . LYS A 1 107 ? 2.285 -18.547 4.534 1.00 86.56 107 LYS A CA 1
ATOM 853 C C . LYS A 1 107 ? 2.291 -17.494 5.630 1.00 86.56 107 LYS A C 1
ATOM 855 O O . LYS A 1 107 ? 1.303 -17.293 6.333 1.00 86.56 107 LYS A O 1
ATOM 860 N N . SER A 1 108 ? 3.413 -16.791 5.749 1.00 84.38 108 SER A N 1
ATOM 861 C CA . SER A 1 108 ? 3.506 -15.659 6.665 1.00 84.38 108 SER A CA 1
ATOM 862 C C . SER A 1 108 ? 2.590 -14.509 6.220 1.00 84.38 108 SER A C 1
ATOM 864 O O . SER A 1 108 ? 2.313 -14.364 5.028 1.00 84.38 108 SER A O 1
ATOM 866 N N . PRO A 1 109 ? 2.178 -13.615 7.134 1.00 83.38 109 PRO A N 1
ATOM 867 C CA . PRO A 1 109 ? 1.365 -12.448 6.786 1.00 83.38 109 PRO A CA 1
ATOM 868 C C . PRO A 1 109 ? 1.942 -11.583 5.658 1.00 83.38 109 PRO A C 1
ATOM 870 O O . PRO A 1 109 ? 1.202 -11.058 4.827 1.00 83.38 109 PRO A O 1
ATOM 873 N N . ARG A 1 110 ? 3.272 -11.464 5.616 1.00 85.00 110 ARG A N 1
ATOM 874 C CA . ARG A 1 110 ? 4.024 -10.747 4.581 1.00 85.00 110 ARG A CA 1
ATOM 875 C C . ARG A 1 110 ? 3.947 -11.446 3.223 1.00 85.00 110 ARG A C 1
ATOM 877 O O . ARG A 1 110 ? 3.693 -10.786 2.220 1.00 85.00 110 ARG A O 1
ATOM 884 N N . GLU A 1 111 ? 4.085 -12.770 3.192 1.00 88.81 111 GLU A N 1
ATOM 885 C CA . GLU A 1 111 ? 3.885 -13.549 1.965 1.00 88.81 111 GLU A CA 1
ATOM 886 C C . GLU A 1 111 ? 2.433 -13.479 1.477 1.00 88.81 111 GLU A C 1
ATOM 888 O O . GLU A 1 111 ? 2.212 -13.364 0.278 1.00 88.81 111 GLU A O 1
ATOM 893 N N . ILE A 1 112 ? 1.445 -13.486 2.379 1.00 90.75 112 ILE A N 1
ATOM 894 C CA . ILE A 1 112 ? 0.032 -13.317 2.004 1.00 90.75 112 ILE A CA 1
ATOM 895 C C . ILE A 1 112 ? -0.209 -11.963 1.341 1.00 90.75 112 ILE A C 1
ATOM 897 O O . ILE A 1 112 ? -0.826 -11.911 0.283 1.00 90.75 112 ILE A O 1
ATOM 901 N N . LEU A 1 113 ? 0.315 -10.879 1.917 1.00 89.69 113 LEU A N 1
ATOM 902 C CA . LEU A 1 113 ? 0.263 -9.553 1.297 1.00 89.69 113 LEU A CA 1
ATOM 903 C C . LEU A 1 113 ? 0.881 -9.542 -0.101 1.00 89.69 113 LEU A C 1
ATOM 905 O O . LEU A 1 113 ? 0.328 -8.941 -1.018 1.00 89.69 113 LEU A O 1
ATOM 909 N N . TRP A 1 114 ? 2.044 -10.179 -0.252 1.00 93.25 114 TRP A N 1
ATOM 910 C CA . TRP A 1 114 ? 2.723 -10.268 -1.537 1.00 93.25 114 TRP A CA 1
ATOM 911 C C . TRP A 1 114 ? 1.862 -10.976 -2.584 1.00 93.25 114 TRP A C 1
ATOM 913 O O . TRP A 1 114 ? 1.690 -10.451 -3.681 1.00 93.25 114 TRP A O 1
ATOM 923 N N . LEU A 1 115 ? 1.309 -12.137 -2.223 1.00 95.06 115 LEU A N 1
ATOM 924 C CA . LEU A 1 115 ? 0.439 -12.931 -3.089 1.00 95.06 115 LEU A CA 1
ATOM 925 C C . LEU A 1 115 ? -0.842 -12.171 -3.451 1.00 95.06 115 LEU A C 1
ATOM 927 O O . LEU A 1 115 ? -1.222 -12.162 -4.615 1.00 95.06 115 LEU A O 1
ATOM 931 N N . ALA A 1 116 ? -1.456 -11.476 -2.490 1.00 93.75 116 ALA A N 1
ATOM 932 C CA . ALA A 1 116 ? -2.643 -10.659 -2.738 1.00 93.75 116 ALA A CA 1
ATOM 933 C C . ALA A 1 116 ? -2.350 -9.509 -3.718 1.00 93.75 116 ALA A C 1
ATOM 935 O O . ALA A 1 116 ? -3.130 -9.263 -4.631 1.00 93.75 116 ALA A O 1
ATOM 936 N N . MET A 1 117 ? -1.199 -8.836 -3.580 1.00 95.06 117 MET A N 1
ATOM 937 C CA . MET A 1 117 ? -0.758 -7.836 -4.560 1.00 95.06 117 MET A CA 1
ATOM 938 C C . MET A 1 117 ? -0.479 -8.460 -5.937 1.00 95.06 117 MET A C 1
ATOM 940 O O . MET A 1 117 ? -0.728 -7.820 -6.949 1.00 95.06 117 MET A O 1
ATOM 944 N N . ASP A 1 118 ? 0.064 -9.677 -6.001 1.00 95.44 118 ASP A N 1
ATOM 945 C CA . ASP A 1 118 ? 0.326 -10.362 -7.276 1.00 95.44 118 ASP A CA 1
ATOM 946 C C . ASP A 1 118 ? -0.960 -10.644 -8.047 1.00 95.44 118 ASP A C 1
ATOM 948 O O . ASP A 1 118 ? -1.100 -10.200 -9.183 1.00 95.44 118 ASP A O 1
ATOM 952 N N . GLU A 1 119 ? -1.936 -11.249 -7.374 1.00 95.62 119 GLU A N 1
ATOM 953 C CA . GLU A 1 119 ? -3.265 -11.505 -7.929 1.00 95.62 119 GLU A CA 1
ATOM 954 C C . GLU A 1 119 ? -3.969 -10.199 -8.336 1.00 95.62 119 GLU A C 1
ATOM 956 O O . GLU A 1 119 ? -4.559 -10.104 -9.411 1.00 95.62 119 GLU A O 1
ATOM 961 N N . GLN A 1 120 ? -3.870 -9.152 -7.512 1.00 95.00 120 GLN A N 1
ATOM 962 C CA . GLN A 1 120 ? -4.465 -7.851 -7.814 1.00 95.00 120 GLN A CA 1
ATOM 963 C C . GLN A 1 120 ? -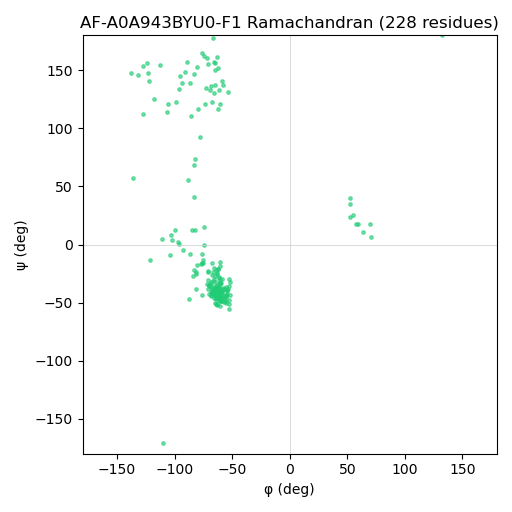3.837 -7.204 -9.061 1.00 95.00 120 GLN A C 1
ATOM 965 O O . GLN A 1 120 ? -4.559 -6.669 -9.904 1.00 95.00 120 GLN A O 1
ATOM 970 N N . GLN A 1 121 ? -2.507 -7.251 -9.199 1.00 95.69 121 GLN A N 1
ATOM 971 C CA . GLN A 1 121 ? -1.827 -6.728 -10.384 1.00 95.69 121 GLN A CA 1
ATOM 972 C C . GLN A 1 121 ? -2.224 -7.509 -11.641 1.00 95.69 121 GLN A C 1
ATOM 974 O O . GLN A 1 121 ? -2.549 -6.878 -12.643 1.00 95.69 121 GLN A O 1
ATOM 979 N N . GLU A 1 122 ? -2.236 -8.843 -11.577 1.00 95.19 122 GLU A N 1
ATOM 980 C CA . GLU A 1 122 ? -2.623 -9.705 -12.700 1.00 95.19 122 GLU A CA 1
ATOM 981 C C . GLU A 1 122 ? -4.050 -9.398 -13.169 1.00 95.19 122 GLU A C 1
ATOM 983 O O . GLU A 1 122 ? -4.271 -9.154 -14.354 1.00 95.19 122 GLU A O 1
ATOM 988 N N . ASN A 1 123 ? -5.005 -9.298 -12.241 1.00 95.50 123 ASN A N 1
ATOM 989 C CA . ASN A 1 123 ? -6.387 -8.938 -12.565 1.00 95.50 123 ASN A CA 1
ATOM 990 C C . ASN A 1 123 ? -6.480 -7.556 -13.230 1.00 95.50 123 ASN A C 1
ATOM 992 O O . ASN A 1 123 ? -7.184 -7.390 -14.226 1.00 95.50 123 ASN A O 1
ATOM 996 N N . TYR A 1 124 ? -5.744 -6.559 -12.726 1.00 96.06 124 TYR A N 1
ATOM 997 C CA . TYR A 1 124 ? -5.719 -5.243 -13.359 1.00 96.06 124 TYR A CA 1
ATOM 998 C C . TYR A 1 124 ? -5.082 -5.263 -14.747 1.00 96.06 124 TYR A C 1
ATOM 1000 O O . TYR A 1 124 ? -5.555 -4.545 -15.619 1.00 96.06 124 TYR A O 1
ATOM 1008 N N . GLU A 1 125 ? -4.029 -6.043 -14.976 1.00 93.88 125 GLU A N 1
ATOM 1009 C CA . GLU A 1 125 ? -3.411 -6.169 -16.299 1.00 93.88 125 GLU A CA 1
ATOM 1010 C C . GLU A 1 125 ? -4.346 -6.875 -17.294 1.00 93.88 125 GLU A C 1
ATOM 1012 O O . GLU A 1 125 ? -4.485 -6.401 -18.420 1.00 93.88 125 GLU A O 1
ATOM 1017 N N . ILE A 1 126 ? -5.049 -7.933 -16.868 1.00 94.88 126 ILE A N 1
ATOM 1018 C CA . ILE A 1 126 ? -6.063 -8.638 -17.674 1.00 94.88 126 ILE A CA 1
ATOM 1019 C C . ILE A 1 126 ? -7.203 -7.697 -18.087 1.00 94.88 126 ILE A C 1
ATOM 1021 O O . ILE A 1 126 ? -7.650 -7.739 -19.233 1.00 94.88 126 ILE A O 1
ATOM 1025 N N . ASP A 1 127 ? -7.642 -6.824 -17.179 1.00 96.00 127 ASP A N 1
ATOM 1026 C CA . ASP A 1 127 ? -8.722 -5.861 -17.421 1.00 96.00 127 ASP A CA 1
ATOM 1027 C C . ASP A 1 127 ? -8.244 -4.555 -18.095 1.00 96.00 127 ASP A C 1
ATOM 1029 O O . ASP A 1 127 ? -8.970 -3.553 -18.121 1.00 96.00 127 ASP A O 1
ATOM 1033 N N . ASP A 1 128 ? -7.007 -4.521 -18.605 1.00 95.38 128 ASP A N 1
ATOM 1034 C CA . ASP A 1 128 ? -6.358 -3.340 -19.188 1.00 95.38 128 ASP A CA 1
ATOM 1035 C C . ASP A 1 128 ? -6.335 -2.110 -18.248 1.00 95.38 128 ASP A C 1
ATOM 1037 O O . ASP A 1 128 ? -6.264 -0.948 -18.667 1.00 95.38 128 ASP A O 1
ATOM 1041 N N . ASN A 1 129 ? -6.385 -2.339 -16.938 1.00 96.38 129 ASN A N 1
ATOM 1042 C CA . ASN A 1 129 ? -6.360 -1.334 -15.885 1.00 96.38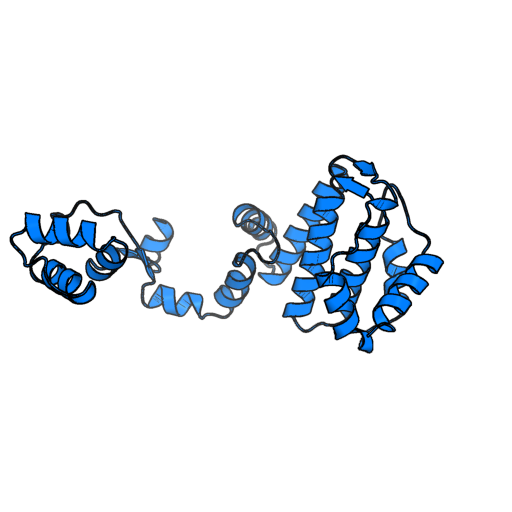 129 ASN A CA 1
ATOM 1043 C C . ASN A 1 129 ? -4.934 -0.969 -15.438 1.00 96.38 129 ASN A C 1
ATOM 1045 O O . ASN A 1 129 ? -4.592 -0.994 -14.254 1.00 96.38 129 ASN A O 1
ATOM 1049 N N . TYR A 1 130 ? -4.089 -0.560 -16.388 1.00 94.94 130 TYR A N 1
ATOM 1050 C CA . TYR A 1 130 ? -2.652 -0.339 -16.162 1.00 94.94 130 TYR A CA 1
ATOM 1051 C C . TYR A 1 130 ? -2.322 0.770 -15.152 1.00 94.94 130 TYR A C 1
ATOM 1053 O O . TYR A 1 130 ? -1.260 0.743 -14.531 1.00 94.94 130 TYR A O 1
ATOM 1061 N N . GLY A 1 131 ? -3.219 1.740 -14.949 1.00 93.81 131 GLY A N 1
ATOM 1062 C CA . GLY A 1 131 ? -3.056 2.755 -13.907 1.00 93.81 131 GLY A CA 1
ATOM 1063 C C . GLY A 1 131 ? -3.218 2.179 -12.496 1.00 93.81 131 GLY A C 1
ATOM 1064 O O . GLY A 1 131 ? -2.512 2.600 -11.580 1.00 93.81 131 GLY A O 1
ATOM 1065 N N . LEU A 1 132 ? -4.103 1.192 -12.328 1.00 95.69 132 LEU A N 1
ATOM 1066 C CA . LEU A 1 132 ? -4.257 0.450 -11.078 1.00 95.69 132 LEU A CA 1
ATOM 1067 C C . LEU A 1 132 ? -3.115 -0.557 -10.893 1.00 95.69 132 LEU A C 1
ATOM 1069 O O . LEU A 1 132 ? -2.501 -0.564 -9.828 1.00 95.69 132 LEU A O 1
ATOM 1073 N N . ALA A 1 133 ? -2.723 -1.295 -11.940 1.00 96.62 133 ALA A N 1
ATOM 1074 C CA . ALA A 1 133 ? -1.543 -2.170 -11.909 1.00 96.62 133 ALA A CA 1
ATOM 1075 C C . ALA A 1 133 ? -0.269 -1.402 -11.497 1.00 96.62 133 ALA A C 1
ATOM 1077 O O . ALA A 1 133 ? 0.478 -1.825 -10.613 1.00 96.62 133 ALA A O 1
ATOM 1078 N N . ARG A 1 134 ? -0.072 -0.194 -12.044 1.00 95.50 134 ARG A N 1
ATOM 1079 C CA . ARG A 1 134 ? 0.997 0.735 -11.646 1.00 95.50 134 ARG A CA 1
ATOM 1080 C C . ARG A 1 134 ? 0.988 1.042 -10.146 1.00 95.50 134 ARG A C 1
ATOM 1082 O O . ARG A 1 134 ? 2.058 1.173 -9.549 1.00 95.50 134 ARG A O 1
ATOM 1089 N N . ASN A 1 135 ? -0.183 1.201 -9.527 1.00 95.69 135 ASN A N 1
ATOM 1090 C CA . ASN A 1 135 ? -0.272 1.450 -8.085 1.00 95.69 135 ASN A CA 1
ATOM 1091 C C . ASN A 1 135 ? 0.186 0.231 -7.285 1.00 95.69 135 ASN A C 1
ATOM 1093 O O . ASN A 1 135 ? 0.932 0.398 -6.324 1.00 95.69 135 ASN A O 1
ATOM 1097 N N . VAL A 1 136 ? -0.135 -0.982 -7.734 1.00 96.81 136 VAL A N 1
ATOM 1098 C CA . VAL A 1 136 ? 0.371 -2.209 -7.105 1.00 96.81 136 VAL A CA 1
ATOM 1099 C C . VAL A 1 136 ? 1.901 -2.288 -7.170 1.00 96.81 136 VAL A C 1
ATOM 1101 O O . VAL A 1 136 ? 2.560 -2.590 -6.172 1.00 96.81 136 VAL A O 1
ATOM 1104 N N . VAL A 1 137 ? 2.503 -1.913 -8.304 1.00 97.44 137 VAL A N 1
ATOM 1105 C CA . VAL A 1 137 ? 3.969 -1.817 -8.448 1.00 97.44 137 VAL A CA 1
ATOM 1106 C C . VAL A 1 137 ? 4.567 -0.806 -7.457 1.00 97.44 137 VAL A C 1
ATOM 1108 O O . VAL A 1 137 ? 5.612 -1.074 -6.856 1.00 97.44 137 VAL A O 1
ATOM 1111 N N . LEU A 1 138 ? 3.893 0.324 -7.219 1.00 97.19 138 LEU A N 1
ATOM 1112 C CA . LEU A 1 138 ? 4.291 1.290 -6.192 1.00 97.19 138 LEU A CA 1
ATOM 1113 C C . LEU A 1 138 ? 4.147 0.711 -4.771 1.00 97.19 138 LEU A C 1
ATOM 1115 O O . LEU A 1 138 ? 5.034 0.904 -3.937 1.00 97.19 138 LEU A O 1
ATOM 1119 N N . HIS A 1 139 ? 3.077 -0.031 -4.486 1.00 95.44 139 HIS A N 1
ATOM 1120 C CA . HIS A 1 139 ? 2.876 -0.691 -3.193 1.00 95.44 139 HIS A CA 1
ATOM 1121 C C . HIS A 1 139 ? 3.969 -1.726 -2.909 1.00 95.44 139 HIS A C 1
ATOM 1123 O O . HIS A 1 139 ? 4.476 -1.788 -1.788 1.00 95.44 139 HIS A O 1
ATOM 1129 N N . ARG A 1 140 ? 4.437 -2.449 -3.932 1.00 96.06 140 ARG A N 1
ATOM 1130 C CA . ARG A 1 140 ? 5.609 -3.337 -3.836 1.00 96.06 140 ARG A CA 1
ATOM 1131 C C . ARG A 1 140 ? 6.897 -2.576 -3.521 1.00 96.06 140 ARG A C 1
ATOM 1133 O O . ARG A 1 140 ? 7.726 -3.064 -2.753 1.00 96.06 140 ARG A O 1
ATOM 1140 N N . ALA A 1 141 ? 7.054 -1.354 -4.031 1.00 97.31 141 ALA A N 1
ATOM 1141 C CA . ALA A 1 141 ? 8.165 -0.494 -3.626 1.00 97.31 141 ALA A CA 1
ATOM 1142 C C . ALA A 1 141 ? 8.091 -0.151 -2.129 1.00 97.31 141 ALA A C 1
ATOM 1144 O O . ALA A 1 141 ? 9.101 -0.238 -1.429 1.00 97.31 141 ALA A O 1
ATOM 1145 N N . TYR A 1 142 ? 6.900 0.181 -1.617 1.00 94.56 142 TYR A N 1
ATOM 1146 C CA . TYR A 1 142 ? 6.687 0.424 -0.187 1.00 94.56 142 TYR A CA 1
ATOM 1147 C C . TYR A 1 142 ? 6.924 -0.820 0.664 1.00 94.56 142 TYR A C 1
ATOM 1149 O O . TYR A 1 142 ? 7.566 -0.708 1.705 1.00 94.56 142 TYR A O 1
ATOM 1157 N N . TYR A 1 143 ? 6.471 -1.985 0.202 1.00 92.94 143 TYR A N 1
ATOM 1158 C CA . TYR A 1 143 ? 6.685 -3.270 0.858 1.00 92.94 143 TYR A CA 1
ATOM 1159 C C . TYR A 1 143 ? 8.178 -3.493 1.148 1.00 92.94 143 TYR A C 1
ATOM 1161 O O . TYR A 1 143 ? 8.566 -3.636 2.307 1.00 92.94 143 TYR A O 1
ATOM 1169 N N . PHE A 1 144 ? 9.034 -3.407 0.124 1.00 95.31 144 PHE A N 1
ATOM 1170 C CA . PHE A 1 144 ? 10.478 -3.597 0.303 1.00 95.31 144 PHE A CA 1
ATOM 1171 C C . PHE A 1 144 ? 11.147 -2.448 1.057 1.00 95.31 144 PHE A C 1
ATOM 1173 O O . PHE A 1 144 ? 12.128 -2.659 1.770 1.00 95.31 144 PHE A O 1
ATOM 1180 N N . HIS A 1 145 ? 10.626 -1.227 0.922 1.00 94.50 145 HIS A N 1
ATOM 1181 C CA . HIS A 1 145 ? 11.130 -0.086 1.677 1.00 94.50 145 HIS A CA 1
ATOM 1182 C C . HIS A 1 145 ? 10.930 -0.287 3.184 1.00 94.50 145 HIS A C 1
ATOM 1184 O O . HIS A 1 145 ? 11.837 -0.006 3.964 1.00 94.50 145 HIS A O 1
ATOM 1190 N N . ASP A 1 146 ? 9.773 -0.814 3.586 1.00 89.88 146 ASP A N 1
ATOM 1191 C CA . ASP A 1 146 ? 9.452 -1.101 4.985 1.00 89.88 146 ASP A CA 1
ATOM 1192 C C . ASP A 1 146 ? 10.302 -2.247 5.545 1.00 89.88 146 ASP A C 1
ATOM 1194 O O . ASP A 1 146 ? 10.707 -2.208 6.706 1.00 89.88 146 ASP A O 1
ATOM 1198 N N . GLU A 1 147 ? 10.662 -3.215 4.701 1.00 88.81 147 GLU A N 1
ATOM 1199 C CA . GLU A 1 147 ? 11.638 -4.266 5.019 1.00 88.81 147 GLU A CA 1
ATOM 1200 C C . GLU A 1 147 ? 13.095 -3.773 5.011 1.00 88.81 147 GLU A C 1
ATOM 1202 O O . GLU A 1 147 ? 14.017 -4.546 5.272 1.00 88.81 147 GLU A O 1
ATOM 1207 N N . LYS A 1 148 ? 13.332 -2.487 4.715 1.00 94.44 148 LYS A N 1
ATOM 1208 C CA . LYS A 1 148 ? 14.666 -1.884 4.547 1.00 94.44 148 LYS A CA 1
ATOM 1209 C C . LYS A 1 148 ? 15.494 -2.543 3.437 1.00 94.44 148 LYS A C 1
ATOM 1211 O O . LYS A 1 148 ? 16.705 -2.330 3.353 1.00 94.44 148 LYS A O 1
ATOM 1216 N N . ASN A 1 149 ? 14.847 -3.291 2.544 1.00 97.00 149 ASN A N 1
ATOM 1217 C CA . ASN A 1 149 ? 15.448 -3.813 1.328 1.00 97.00 149 ASN A CA 1
ATOM 1218 C C . ASN A 1 149 ? 15.424 -2.721 0.251 1.00 97.00 149 ASN A C 1
ATOM 1220 O O . ASN A 1 149 ? 14.617 -2.717 -0.679 1.00 97.00 149 ASN A O 1
ATOM 1224 N N . TYR A 1 150 ? 16.301 -1.736 0.422 1.00 98.44 150 TYR A N 1
ATOM 1225 C CA . TYR A 1 150 ? 16.293 -0.525 -0.392 1.00 98.44 150 TYR A CA 1
ATOM 1226 C C . TYR A 1 150 ? 16.666 -0.755 -1.858 1.00 98.44 150 TYR A C 1
ATOM 1228 O O . TYR A 1 150 ? 16.208 -0.002 -2.713 1.00 98.44 150 TYR A O 1
ATOM 1236 N N . GLU A 1 151 ? 17.447 -1.794 -2.157 1.00 98.50 151 GLU A N 1
ATOM 1237 C CA . GLU A 1 151 ? 17.760 -2.184 -3.533 1.00 98.50 151 GLU A CA 1
ATOM 1238 C C . GLU A 1 151 ? 16.494 -2.641 -4.266 1.00 98.50 151 GLU A C 1
ATOM 1240 O O . GLU A 1 151 ? 16.162 -2.111 -5.328 1.00 98.50 151 GLU A O 1
ATOM 1245 N N . LYS A 1 152 ? 15.720 -3.554 -3.662 1.00 98.25 152 LYS A N 1
ATOM 1246 C CA . LYS A 1 152 ? 14.438 -3.983 -4.234 1.00 98.25 152 LYS A CA 1
ATOM 1247 C C . LYS A 1 152 ? 13.401 -2.870 -4.239 1.00 98.25 152 LYS A C 1
ATOM 1249 O O . LYS A 1 152 ? 12.683 -2.728 -5.224 1.00 98.25 152 LYS A O 1
ATOM 1254 N N . ALA A 1 153 ? 13.353 -2.043 -3.197 1.00 98.38 153 ALA A N 1
ATOM 1255 C CA . ALA A 1 153 ? 12.471 -0.882 -3.178 1.00 98.38 153 ALA A CA 1
ATOM 1256 C C . ALA A 1 153 ? 12.759 0.056 -4.363 1.00 98.38 153 ALA A C 1
ATOM 1258 O O . ALA A 1 153 ? 11.833 0.463 -5.062 1.00 98.38 153 ALA A O 1
ATOM 1259 N N . LEU A 1 154 ? 14.037 0.356 -4.629 1.00 98.69 154 LEU A N 1
ATOM 1260 C CA . LEU A 1 154 ? 14.449 1.170 -5.772 1.00 98.69 154 LEU A CA 1
ATOM 1261 C C . LEU A 1 154 ? 14.067 0.524 -7.108 1.00 98.69 154 LEU A C 1
ATOM 1263 O O . LEU A 1 154 ? 13.540 1.224 -7.972 1.00 98.69 154 LEU A O 1
ATOM 1267 N N . GLU A 1 155 ? 14.268 -0.789 -7.261 1.00 98.56 155 GLU A N 1
ATOM 1268 C CA . GLU A 1 155 ? 13.846 -1.533 -8.456 1.00 98.56 155 GLU A CA 1
ATOM 1269 C C . GLU A 1 155 ? 12.351 -1.296 -8.750 1.00 98.56 155 GLU A C 1
ATOM 1271 O O . GLU A 1 155 ? 11.989 -0.941 -9.871 1.00 98.56 155 GLU A O 1
ATOM 1276 N N . TYR A 1 156 ? 11.481 -1.399 -7.740 1.00 98.50 156 TYR A N 1
ATOM 1277 C CA . TYR A 1 156 ? 10.040 -1.173 -7.902 1.00 98.50 156 TYR A CA 1
ATOM 1278 C C . TYR A 1 156 ? 9.655 0.300 -8.107 1.00 98.50 156 TYR A C 1
ATOM 1280 O O . TYR A 1 156 ? 8.750 0.587 -8.894 1.00 98.50 156 TYR A O 1
ATOM 1288 N N . TYR A 1 157 ? 10.358 1.259 -7.493 1.00 98.56 157 TYR A N 1
ATOM 1289 C CA . TYR A 1 157 ? 10.151 2.678 -7.812 1.00 98.56 157 TYR A CA 1
ATOM 1290 C C . TYR A 1 157 ? 10.515 2.993 -9.271 1.00 98.56 157 TYR A C 1
ATOM 1292 O O . TYR A 1 157 ? 9.788 3.728 -9.937 1.00 98.56 157 TYR A O 1
ATOM 1300 N N . ILE A 1 158 ? 11.594 2.406 -9.799 1.00 98.38 158 ILE A N 1
ATOM 1301 C CA . ILE A 1 158 ? 11.973 2.538 -11.214 1.00 98.38 158 ILE A CA 1
ATOM 1302 C C . ILE A 1 158 ? 10.902 1.910 -12.112 1.00 98.38 158 ILE A C 1
ATOM 1304 O O . ILE A 1 158 ? 10.441 2.566 -13.045 1.00 98.38 158 ILE A O 1
ATOM 1308 N N . LYS A 1 159 ? 10.435 0.693 -11.801 1.00 97.88 159 LYS A N 1
ATOM 1309 C CA . LYS A 1 159 ? 9.324 0.051 -12.529 1.00 97.88 159 LYS A CA 1
ATOM 1310 C C . LYS A 1 159 ? 8.064 0.922 -12.526 1.00 97.88 159 LYS A C 1
ATOM 1312 O O . LYS A 1 159 ? 7.414 1.059 -13.555 1.00 97.88 159 LYS A O 1
ATOM 1317 N N . THR A 1 160 ? 7.769 1.595 -11.415 1.00 97.31 160 THR A N 1
ATOM 1318 C CA . THR A 1 160 ? 6.647 2.542 -11.324 1.00 97.31 160 THR A CA 1
ATOM 1319 C C . THR A 1 160 ? 6.793 3.702 -12.321 1.00 97.31 160 THR A C 1
ATOM 1321 O O . THR A 1 160 ? 5.837 4.037 -13.016 1.00 97.31 160 THR A O 1
ATOM 1324 N N . ILE A 1 161 ? 7.991 4.289 -12.458 1.00 96.94 161 ILE A N 1
ATOM 1325 C CA . ILE A 1 161 ? 8.249 5.323 -13.481 1.00 96.94 161 ILE A CA 1
ATOM 1326 C C . ILE A 1 161 ? 8.125 4.741 -14.896 1.00 96.94 161 ILE A C 1
ATOM 1328 O O . ILE A 1 161 ? 7.648 5.435 -15.792 1.00 96.94 161 ILE A O 1
ATOM 1332 N N . TYR A 1 162 ? 8.523 3.483 -15.114 1.00 96.50 162 TYR A N 1
ATOM 1333 C CA . TYR A 1 162 ? 8.363 2.823 -16.413 1.00 96.50 162 TYR A CA 1
ATOM 1334 C C . TYR A 1 162 ? 6.886 2.731 -16.829 1.00 96.50 162 TYR A C 1
ATOM 1336 O O . TYR A 1 162 ? 6.542 3.045 -17.970 1.00 96.50 162 TYR A O 1
ATOM 1344 N N . TYR A 1 163 ? 6.004 2.398 -15.882 1.00 94.94 163 TYR A N 1
ATOM 1345 C CA . TYR A 1 163 ? 4.557 2.490 -16.077 1.00 94.94 163 TYR A CA 1
ATOM 1346 C C . TYR A 1 163 ? 4.113 3.924 -16.395 1.00 94.94 163 TYR A C 1
ATOM 1348 O O . TYR A 1 163 ? 3.409 4.125 -17.385 1.00 94.94 163 TYR A O 1
ATOM 1356 N N . ASP A 1 164 ? 4.561 4.924 -15.624 1.00 93.19 164 ASP A N 1
ATOM 1357 C CA . ASP A 1 164 ? 4.175 6.331 -15.828 1.00 93.19 164 ASP A CA 1
ATOM 1358 C C . ASP A 1 164 ? 4.498 6.808 -17.261 1.00 93.19 164 ASP A C 1
ATOM 1360 O O . ASP A 1 164 ? 3.651 7.412 -17.919 1.00 93.19 164 ASP A O 1
ATOM 1364 N N . ILE A 1 165 ? 5.681 6.479 -17.796 1.00 92.50 165 ILE A N 1
ATOM 1365 C CA . ILE A 1 165 ? 6.097 6.893 -19.154 1.00 92.50 165 ILE A CA 1
ATOM 1366 C C . ILE A 1 165 ? 5.523 6.029 -20.282 1.00 92.50 165 ILE A C 1
ATOM 1368 O O . ILE A 1 165 ? 5.544 6.447 -21.446 1.00 92.50 165 ILE A O 1
ATOM 1372 N N . SER A 1 166 ? 5.026 4.828 -19.970 1.00 90.69 166 SER A N 1
ATOM 13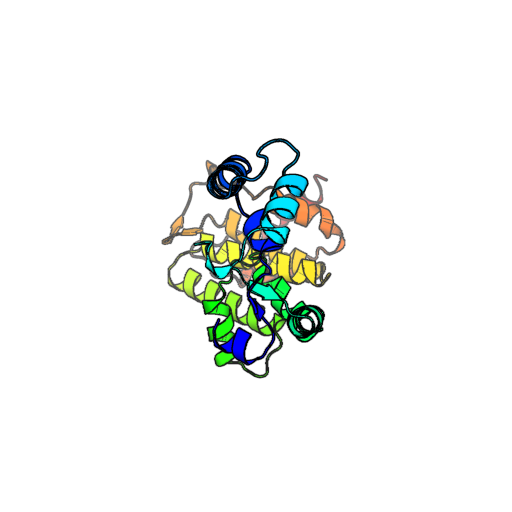73 C CA . SER A 1 166 ? 4.311 3.992 -20.942 1.00 90.69 166 SER A CA 1
ATOM 1374 C C . SER A 1 166 ? 3.024 4.666 -21.420 1.00 90.69 166 SER A C 1
ATOM 1376 O O . SER A 1 166 ? 2.577 4.415 -22.540 1.00 90.69 166 SER A O 1
ATOM 1378 N N . ARG A 1 167 ? 2.463 5.556 -20.582 1.00 88.94 167 ARG A N 1
ATOM 1379 C CA . ARG A 1 167 ? 1.197 6.274 -20.785 1.00 88.94 167 ARG A CA 1
ATOM 1380 C C . ARG A 1 167 ? -0.031 5.363 -20.841 1.00 88.94 167 ARG A C 1
ATOM 1382 O O . ARG A 1 167 ? -1.104 5.846 -21.192 1.00 88.94 167 ARG A O 1
ATOM 1389 N N . CYS A 1 168 ? 0.113 4.086 -20.491 1.00 90.25 168 CYS A N 1
ATOM 1390 C CA . CYS A 1 168 ? -1.002 3.156 -20.370 1.00 90.25 168 CYS A CA 1
ATOM 1391 C C . CYS A 1 168 ? -1.784 3.491 -19.093 1.00 90.25 168 CYS A C 1
ATOM 1393 O O . CYS A 1 168 ? -1.228 3.516 -17.994 1.00 90.25 168 CYS A O 1
ATOM 1395 N N . LYS A 1 169 ? -3.068 3.807 -19.246 1.00 88.94 169 LYS A N 1
ATOM 1396 C CA . LYS A 1 169 ? -4.008 4.114 -18.165 1.00 88.94 169 LYS A CA 1
ATOM 1397 C C . LYS A 1 169 ? -5.028 3.000 -18.028 1.00 88.94 169 LYS A C 1
ATOM 1399 O O . LYS A 1 169 ? -4.882 1.932 -18.610 1.00 88.94 169 LYS A O 1
ATOM 1404 N N . ASN A 1 170 ? -6.039 3.260 -1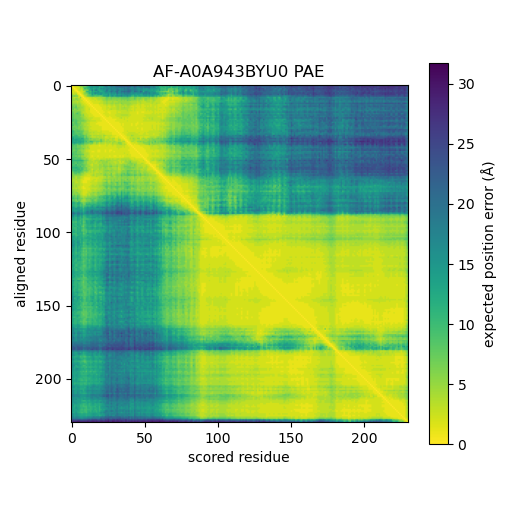7.210 1.00 91.00 170 ASN A N 1
ATOM 1405 C CA . ASN A 1 170 ? -7.128 2.330 -17.013 1.00 91.00 170 ASN A CA 1
ATOM 1406 C C . ASN A 1 170 ? -7.929 2.140 -18.300 1.00 91.00 170 ASN A C 1
ATOM 1408 O O . ASN A 1 170 ? -7.913 3.016 -19.173 1.00 91.00 170 ASN A O 1
ATOM 1412 N N . THR A 1 171 ? -8.602 0.995 -18.398 1.00 89.75 171 THR A N 1
ATOM 1413 C CA . THR A 1 171 ? -9.421 0.612 -19.554 1.00 89.75 171 THR A CA 1
ATOM 1414 C C . THR A 1 171 ? -8.675 0.713 -20.898 1.00 89.75 171 THR A C 1
ATOM 1416 O O . THR A 1 171 ? -9.250 1.150 -21.895 1.00 89.75 171 THR A O 1
ATOM 1419 N N . GLY A 1 172 ? -7.368 0.425 -20.919 1.00 82.94 172 GLY A N 1
ATOM 1420 C CA . GLY A 1 172 ? -6.529 0.406 -22.127 1.00 82.94 172 GLY A CA 1
ATOM 1421 C C . GLY A 1 172 ? -6.234 1.774 -22.756 1.00 82.94 172 GLY A C 1
ATOM 1422 O O . GLY A 1 172 ? -5.645 1.846 -23.836 1.00 82.94 172 GLY A O 1
ATOM 1423 N N . HIS A 1 173 ? -6.624 2.881 -22.116 1.00 86.12 173 HIS A N 1
ATOM 1424 C CA . HIS A 1 173 ? -6.409 4.217 -22.671 1.00 86.12 173 HIS A CA 1
ATOM 1425 C C . HIS A 1 173 ? -4.915 4.583 -22.692 1.00 86.12 173 HIS A C 1
ATOM 1427 O O . HIS A 1 173 ? -4.215 4.422 -21.696 1.00 86.12 173 HIS A O 1
ATOM 1433 N N . ILE A 1 174 ? -4.432 5.177 -23.789 1.00 86.94 174 ILE A N 1
ATOM 1434 C CA . ILE A 1 174 ? -3.064 5.710 -23.890 1.00 86.94 174 ILE A CA 1
ATOM 1435 C C . ILE A 1 174 ? -3.104 7.242 -23.855 1.00 86.94 174 ILE A C 1
ATOM 1437 O O . 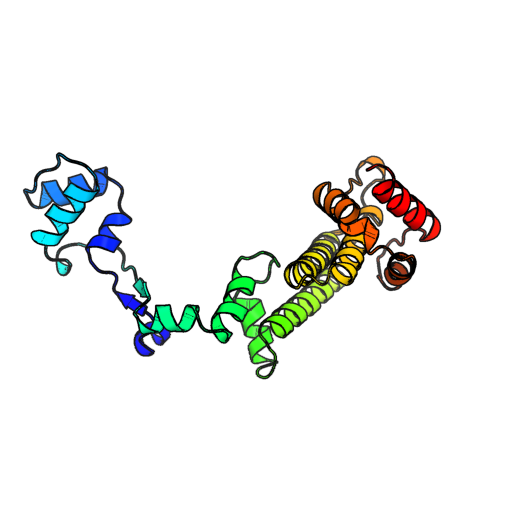ILE A 1 174 ? -3.618 7.882 -24.772 1.00 86.94 174 ILE A O 1
ATOM 1441 N N . GLU A 1 175 ? -2.548 7.851 -22.805 1.00 84.88 175 GLU A N 1
ATOM 1442 C CA . GLU A 1 175 ? -2.486 9.317 -22.658 1.00 84.88 175 GLU A CA 1
ATOM 1443 C C . GLU A 1 175 ? -1.652 9.998 -23.740 1.00 84.88 175 GLU A C 1
ATOM 1445 O O . GLU A 1 175 ? -0.818 9.357 -24.380 1.00 84.88 175 GLU A O 1
ATOM 1450 N N . LYS A 1 176 ? -1.832 11.313 -23.934 1.00 82.50 176 LYS A N 1
ATOM 1451 C CA . LYS A 1 176 ? -0.958 12.147 -24.777 1.00 82.50 176 LYS A CA 1
ATOM 1452 C C . LYS A 1 176 ? 0.375 12.426 -24.077 1.00 82.50 176 LYS A C 1
ATOM 1454 O O . LYS A 1 176 ? 0.526 12.231 -22.880 1.00 82.50 176 LYS A O 1
ATOM 1459 N N . GLU A 1 177 ? 1.383 12.840 -24.842 1.00 75.62 177 GLU A N 1
ATOM 1460 C CA . GLU A 1 177 ? 2.743 13.017 -24.307 1.00 75.62 177 GLU A CA 1
ATOM 1461 C C . GLU A 1 177 ? 2.846 14.198 -23.349 1.00 75.62 177 GLU A C 1
ATOM 1463 O O . GLU A 1 177 ? 3.546 14.110 -22.348 1.00 75.62 177 GLU A O 1
ATOM 1468 N N . SER A 1 178 ? 2.098 15.264 -23.637 1.00 73.69 178 SER A N 1
ATOM 1469 C CA . SER A 1 178 ? 2.004 16.474 -22.818 1.00 73.69 178 SER A CA 1
ATOM 1470 C C . SER A 1 178 ? 1.442 16.232 -21.419 1.00 73.69 178 SER A C 1
ATOM 1472 O O . SER A 1 178 ? 1.667 17.049 -20.532 1.00 73.69 178 SER A O 1
ATOM 1474 N N . ASP A 1 179 ? 0.727 15.123 -21.230 1.00 69.56 179 ASP A N 1
ATOM 1475 C CA . ASP A 1 179 ? -0.083 14.873 -20.038 1.00 69.56 179 ASP A CA 1
ATOM 1476 C C . ASP A 1 179 ? 0.604 13.867 -19.091 1.00 69.56 179 ASP A C 1
ATOM 1478 O O . ASP A 1 179 ? 0.195 13.686 -17.946 1.00 69.56 179 ASP A O 1
ATOM 1482 N N . SER A 1 180 ? 1.699 13.247 -19.550 1.00 66.88 180 SER A N 1
ATOM 1483 C CA . SER A 1 180 ? 2.455 12.233 -18.816 1.00 66.88 180 SER A CA 1
ATOM 1484 C C . SER A 1 180 ? 3.341 12.878 -17.749 1.00 66.88 180 SER A C 1
ATOM 1486 O O . SER A 1 180 ? 4.490 13.241 -18.006 1.00 66.88 180 SER A O 1
ATOM 1488 N N . LEU A 1 181 ? 2.825 12.996 -16.528 1.00 79.25 181 LEU A N 1
ATOM 1489 C CA . LEU A 1 181 ? 3.587 13.490 -15.381 1.00 79.25 181 LEU A CA 1
ATOM 1490 C C . LEU A 1 181 ? 4.153 12.337 -14.552 1.00 79.25 181 LEU A C 1
ATOM 1492 O O . LEU A 1 181 ? 3.445 11.399 -14.193 1.00 79.25 181 LEU A O 1
ATOM 1496 N N . LEU A 1 182 ? 5.435 12.442 -14.199 1.00 89.50 182 LEU A N 1
ATOM 1497 C CA . LEU A 1 182 ? 6.051 11.545 -13.226 1.00 89.50 182 LEU A CA 1
ATOM 1498 C C . LEU A 1 182 ? 5.549 11.886 -11.826 1.00 89.50 182 LEU A C 1
ATOM 1500 O O . LEU A 1 182 ? 5.558 13.055 -11.434 1.00 89.50 182 LEU A O 1
ATOM 1504 N N . ALA A 1 183 ? 5.183 10.874 -11.041 1.00 89.50 183 ALA A N 1
ATOM 1505 C CA . ALA A 1 183 ? 4.771 11.094 -9.660 1.00 89.50 183 ALA A CA 1
ATOM 1506 C C . ALA A 1 183 ? 5.931 11.693 -8.826 1.00 89.50 183 ALA A C 1
ATOM 1508 O O . ALA A 1 183 ? 6.940 11.009 -8.609 1.00 89.50 183 ALA A O 1
ATOM 1509 N N . PRO A 1 184 ? 5.808 12.925 -8.283 1.00 91.88 184 PRO A N 1
ATOM 1510 C CA . PRO A 1 184 ? 6.921 13.598 -7.603 1.00 91.88 184 PRO A CA 1
ATOM 1511 C C . PRO A 1 184 ? 7.456 12.831 -6.387 1.00 91.88 184 PRO A C 1
ATOM 1513 O O . PRO A 1 184 ? 8.657 12.842 -6.114 1.00 91.88 184 PRO A O 1
ATOM 1516 N N . GLY A 1 185 ? 6.575 12.122 -5.672 1.00 94.31 185 GLY A N 1
ATOM 1517 C CA . GLY A 1 185 ? 6.960 11.262 -4.551 1.00 94.31 185 GLY A CA 1
ATOM 1518 C C . GLY A 1 185 ? 7.881 10.115 -4.975 1.00 94.31 185 GLY A C 1
ATOM 1519 O O . GLY A 1 185 ? 8.877 9.852 -4.306 1.00 94.31 185 GLY A O 1
ATOM 1520 N N . VAL A 1 186 ? 7.611 9.486 -6.122 1.00 96.81 186 VAL A N 1
ATOM 1521 C CA . VAL A 1 186 ? 8.433 8.388 -6.660 1.00 96.81 186 VAL A CA 1
ATOM 1522 C C . VAL A 1 186 ? 9.802 8.909 -7.090 1.00 96.81 186 VAL A C 1
ATOM 1524 O O . VAL A 1 186 ? 10.822 8.334 -6.718 1.00 96.81 186 VAL A O 1
ATOM 1527 N N . VAL A 1 187 ? 9.842 10.057 -7.777 1.00 96.69 187 VAL A N 1
ATOM 1528 C CA . VAL A 1 187 ? 11.094 10.744 -8.147 1.00 96.69 187 VAL A CA 1
ATOM 1529 C C . VAL A 1 187 ? 11.950 11.021 -6.907 1.00 96.69 187 VAL A C 1
ATOM 1531 O O . VAL A 1 187 ? 13.148 10.736 -6.901 1.00 96.69 187 VAL A O 1
ATOM 1534 N N . LYS A 1 188 ? 11.339 11.522 -5.826 1.00 96.56 188 LYS A N 1
ATOM 1535 C CA . LYS A 1 188 ? 12.028 11.759 -4.550 1.00 96.56 188 LYS A CA 1
ATOM 1536 C C . LYS A 1 188 ? 12.596 10.468 -3.949 1.00 96.56 188 LYS A C 1
ATOM 1538 O O . LYS A 1 188 ? 13.731 10.475 -3.479 1.00 96.56 188 LYS A O 1
ATOM 1543 N N . HIS A 1 189 ? 11.846 9.366 -3.972 1.00 97.62 189 HIS A N 1
ATOM 1544 C CA . HIS A 1 189 ? 12.338 8.079 -3.474 1.00 97.62 189 HIS A CA 1
ATOM 1545 C C . HIS A 1 189 ? 13.529 7.554 -4.283 1.00 97.62 189 HIS A C 1
ATOM 1547 O O . HIS A 1 189 ? 14.509 7.121 -3.680 1.00 97.62 189 HIS A O 1
ATOM 1553 N N . ILE A 1 190 ? 13.488 7.655 -5.616 1.00 98.06 190 ILE A N 1
ATOM 1554 C CA . ILE A 1 190 ? 14.607 7.257 -6.486 1.00 98.06 190 ILE A CA 1
ATOM 1555 C C . ILE A 1 190 ? 15.864 8.061 -6.147 1.00 98.06 190 ILE A C 1
ATOM 1557 O O . ILE A 1 190 ? 16.925 7.474 -5.945 1.00 98.06 190 ILE A O 1
ATOM 1561 N N . LYS A 1 191 ? 15.743 9.388 -6.003 1.00 96.38 191 LYS A N 1
ATOM 1562 C CA . LYS A 1 191 ? 16.867 10.249 -5.597 1.00 96.38 191 LYS A CA 1
ATOM 1563 C C . LYS A 1 191 ? 17.465 9.823 -4.258 1.00 96.38 191 LYS A C 1
ATOM 1565 O O . LYS A 1 191 ? 18.674 9.648 -4.151 1.00 96.38 191 LYS A O 1
ATOM 1570 N N . ASN A 1 192 ? 16.618 9.605 -3.252 1.00 97.44 192 ASN A N 1
ATOM 1571 C CA . ASN A 1 192 ? 17.058 9.230 -1.906 1.00 97.44 192 ASN A CA 1
ATOM 1572 C C . ASN A 1 192 ? 17.745 7.856 -1.852 1.00 97.44 192 ASN A C 1
ATOM 1574 O O . ASN A 1 192 ? 18.554 7.606 -0.959 1.00 97.44 192 ASN A O 1
ATOM 1578 N N . LEU A 1 193 ? 17.404 6.958 -2.777 1.00 98.06 193 LEU A N 1
ATOM 1579 C CA . LEU A 1 193 ? 17.941 5.600 -2.843 1.00 98.06 193 LEU A CA 1
ATOM 1580 C C . LEU A 1 193 ? 19.007 5.428 -3.934 1.00 98.06 193 LEU A C 1
ATOM 1582 O O . LEU A 1 193 ? 19.457 4.307 -4.150 1.00 98.06 193 LEU A O 1
ATOM 1586 N N . SER A 1 194 ? 19.460 6.509 -4.576 1.00 97.31 194 SER A N 1
ATOM 1587 C CA . SER A 1 194 ? 20.364 6.483 -5.737 1.00 97.31 194 SER A CA 1
ATOM 1588 C C . SER A 1 194 ? 21.632 5.648 -5.544 1.00 97.31 194 SER A C 1
ATOM 1590 O O . SER A 1 194 ? 22.092 5.009 -6.484 1.00 97.31 194 SER A O 1
ATOM 1592 N N . LYS A 1 195 ? 22.162 5.572 -4.317 1.00 97.75 195 LYS A N 1
ATOM 1593 C CA . LYS A 1 195 ? 23.324 4.733 -3.979 1.00 97.75 195 LYS A CA 1
ATOM 1594 C C . LYS A 1 195 ? 23.123 3.226 -4.211 1.00 97.75 195 LYS A C 1
ATOM 1596 O O . LYS A 1 195 ? 24.109 2.502 -4.253 1.00 97.75 195 LYS A O 1
ATOM 1601 N N . TYR A 1 196 ? 21.880 2.754 -4.318 1.00 98.25 196 TYR A N 1
ATOM 1602 C CA . TYR A 1 196 ? 21.541 1.354 -4.605 1.00 98.25 196 TYR A CA 1
ATOM 1603 C C . TYR A 1 196 ? 21.276 1.097 -6.096 1.00 98.25 196 TYR A C 1
ATOM 1605 O O . TYR A 1 196 ? 20.920 -0.018 -6.467 1.00 98.25 196 TYR A O 1
ATOM 1613 N N . TYR A 1 197 ? 21.389 2.118 -6.949 1.00 98.12 197 TYR A N 1
ATOM 1614 C CA . TYR A 1 197 ? 21.072 2.000 -8.368 1.00 98.12 197 TYR A CA 1
ATOM 1615 C C . TYR A 1 197 ? 22.015 1.032 -9.087 1.00 98.12 197 TYR A C 1
ATOM 1617 O O . TYR A 1 197 ? 23.234 1.086 -8.927 1.00 98.12 197 TYR A O 1
ATOM 1625 N N . SER A 1 198 ? 21.439 0.194 -9.948 1.00 97.50 198 SER A N 1
ATOM 1626 C CA . SER A 1 198 ? 22.179 -0.613 -10.910 1.00 97.50 198 SER A CA 1
ATOM 1627 C C . SER A 1 198 ? 21.477 -0.603 -12.266 1.00 97.50 198 SER A C 1
ATOM 1629 O O . SER A 1 198 ? 20.249 -0.556 -12.357 1.00 97.50 198 SER A O 1
ATOM 1631 N N . GLU A 1 199 ? 22.252 -0.686 -13.350 1.00 96.12 199 GLU A N 1
ATOM 1632 C CA . GLU A 1 199 ? 21.686 -0.728 -14.706 1.00 96.12 199 GLU A CA 1
ATOM 1633 C C . GLU A 1 199 ? 20.807 -1.964 -14.952 1.00 96.12 199 GLU A C 1
ATOM 1635 O O . GLU A 1 199 ? 19.955 -1.959 -15.840 1.00 96.12 199 GLU A O 1
ATOM 1640 N N . ASP A 1 200 ? 20.991 -3.023 -14.162 1.00 97.44 200 ASP A N 1
ATOM 1641 C CA . ASP A 1 200 ? 20.158 -4.222 -14.206 1.00 97.44 200 ASP A CA 1
ATOM 1642 C C . ASP A 1 200 ? 18.681 -3.914 -13.897 1.00 97.44 200 ASP A C 1
ATOM 1644 O O . ASP A 1 200 ? 17.784 -4.473 -14.527 1.00 97.44 200 ASP A O 1
ATOM 1648 N N . MET A 1 201 ? 18.411 -2.934 -13.025 1.00 98.12 201 MET A N 1
ATOM 1649 C CA . MET A 1 201 ? 17.046 -2.483 -12.721 1.00 98.12 201 MET A CA 1
ATOM 1650 C C . MET A 1 201 ? 16.323 -1.937 -13.961 1.00 98.12 201 MET A C 1
ATOM 1652 O O . MET A 1 201 ? 15.118 -2.135 -14.114 1.00 98.12 201 MET A O 1
ATOM 1656 N N . ILE A 1 202 ? 17.056 -1.295 -14.880 1.00 97.69 202 ILE A N 1
ATOM 1657 C CA . ILE A 1 202 ? 16.510 -0.821 -16.159 1.00 97.69 202 ILE A CA 1
ATOM 1658 C C . ILE A 1 202 ? 16.181 -2.005 -17.069 1.00 97.69 202 ILE A C 1
ATOM 1660 O O . ILE A 1 202 ? 15.127 -2.019 -17.701 1.00 97.69 202 ILE A O 1
ATOM 1664 N N . LYS A 1 203 ? 17.061 -3.012 -17.129 1.00 96.12 203 LYS A N 1
ATOM 1665 C CA . LYS A 1 203 ? 16.862 -4.200 -17.974 1.00 96.12 203 LYS A CA 1
ATOM 1666 C C . LYS A 1 203 ? 15.624 -4.986 -17.556 1.00 96.12 203 LYS A C 1
ATOM 1668 O O . LYS A 1 203 ? 14.837 -5.349 -18.419 1.00 96.12 203 LYS A O 1
ATOM 1673 N N . LYS A 1 204 ? 15.399 -5.142 -16.250 1.00 96.38 204 LYS A N 1
ATOM 1674 C CA . LYS A 1 204 ? 14.204 -5.791 -15.678 1.00 96.38 204 LYS A CA 1
ATOM 1675 C C . LYS A 1 204 ? 12.879 -5.109 -16.032 1.00 96.38 204 LYS A C 1
ATOM 1677 O O . LYS A 1 204 ? 11.824 -5.699 -15.843 1.00 96.38 204 LYS A O 1
ATOM 1682 N N . CYS A 1 205 ? 12.898 -3.871 -16.528 1.00 96.06 205 CYS A N 1
ATOM 1683 C CA . CYS A 1 205 ? 11.682 -3.224 -17.026 1.00 96.06 205 CYS A CA 1
ATOM 1684 C C . CYS A 1 205 ? 11.251 -3.764 -18.401 1.00 96.06 205 CYS A C 1
ATOM 1686 O O . CYS A 1 205 ? 10.129 -3.517 -18.822 1.00 96.06 205 CYS A O 1
ATOM 1688 N N . ASN A 1 206 ? 12.119 -4.507 -19.096 1.00 92.00 206 ASN A N 1
ATOM 1689 C CA . ASN A 1 206 ? 11.788 -5.173 -20.355 1.00 92.00 206 ASN A CA 1
ATOM 1690 C C . ASN A 1 206 ? 10.745 -6.289 -20.188 1.00 92.00 206 ASN A C 1
ATOM 1692 O O . ASN A 1 206 ? 9.976 -6.544 -21.115 1.00 92.00 206 ASN A O 1
ATOM 1696 N N . ASP A 1 207 ? 10.739 -6.912 -19.006 1.00 91.31 207 ASP A N 1
ATOM 1697 C CA . ASP A 1 207 ? 9.854 -8.018 -18.626 1.00 91.31 207 ASP A CA 1
ATOM 1698 C C . ASP A 1 207 ? 8.431 -7.537 -18.302 1.00 91.31 207 ASP A C 1
ATOM 1700 O O . ASP A 1 207 ? 7.530 -8.342 -18.101 1.00 91.31 207 ASP A O 1
ATOM 1704 N N . ILE A 1 208 ? 8.226 -6.218 -18.231 1.00 92.25 208 ILE A N 1
ATOM 1705 C CA . ILE A 1 208 ? 6.906 -5.628 -18.044 1.00 92.25 208 ILE A CA 1
ATOM 1706 C C . ILE A 1 208 ? 6.188 -5.613 -19.396 1.00 92.25 208 ILE A C 1
ATOM 1708 O O . ILE A 1 208 ? 6.608 -4.934 -20.342 1.00 92.25 208 ILE A O 1
ATOM 1712 N N . GLU A 1 209 ? 5.087 -6.354 -19.474 1.00 90.25 209 GLU A N 1
ATOM 1713 C CA . GLU A 1 209 ? 4.219 -6.385 -20.643 1.00 90.25 209 GLU A CA 1
ATOM 1714 C C . GLU A 1 209 ? 3.199 -5.248 -20.573 1.00 90.25 209 GLU A C 1
ATOM 1716 O O . GLU A 1 209 ? 2.315 -5.216 -19.726 1.00 90.25 209 GLU A O 1
ATOM 1721 N N . LEU A 1 210 ? 3.361 -4.272 -21.466 1.00 91.19 210 LEU A N 1
ATOM 1722 C CA . LEU A 1 210 ? 2.465 -3.129 -21.606 1.00 91.19 210 LEU A CA 1
ATOM 1723 C C . LEU A 1 210 ? 2.104 -2.954 -23.080 1.00 91.19 210 LEU A C 1
ATOM 1725 O O . LEU A 1 210 ? 2.988 -3.123 -23.929 1.00 91.19 210 LEU A O 1
ATOM 1729 N N . PRO A 1 211 ? 0.874 -2.500 -23.400 1.00 90.81 211 PRO A N 1
ATOM 1730 C CA . PRO A 1 211 ? 0.456 -2.213 -24.774 1.00 90.81 211 PRO A CA 1
ATOM 1731 C C . PRO A 1 211 ? 1.413 -1.271 -25.507 1.00 90.81 211 PRO A C 1
ATOM 1733 O O . PRO A 1 211 ? 1.586 -1.340 -26.724 1.00 90.81 211 PRO A O 1
ATOM 1736 N N . ARG A 1 212 ? 2.071 -0.383 -24.753 1.00 89.69 212 ARG A N 1
ATOM 1737 C CA . ARG A 1 212 ? 3.108 0.510 -25.252 1.00 89.69 212 ARG A CA 1
ATOM 1738 C C . ARG A 1 212 ? 4.374 0.399 -24.412 1.00 89.69 212 ARG A C 1
ATOM 1740 O O . ARG A 1 212 ? 4.433 0.896 -23.291 1.00 89.69 212 ARG A O 1
ATOM 1747 N N . LYS A 1 213 ? 5.437 -0.144 -25.010 1.00 89.56 213 LYS A N 1
ATOM 1748 C CA . LYS A 1 213 ? 6.774 -0.176 -24.399 1.00 89.56 213 LYS A CA 1
ATOM 1749 C C . LYS A 1 213 ? 7.555 1.107 -24.688 1.00 89.56 213 LYS A C 1
ATOM 1751 O O . LYS A 1 213 ? 7.540 1.642 -25.801 1.00 89.56 213 LYS A O 1
ATOM 1756 N N . TYR A 1 214 ? 8.271 1.600 -23.681 1.00 89.19 214 TYR A N 1
ATOM 1757 C CA . TYR A 1 214 ? 9.191 2.727 -23.822 1.00 89.19 214 TYR A CA 1
ATOM 1758 C C . TYR A 1 214 ? 10.618 2.222 -24.064 1.00 89.19 214 TYR A C 1
ATOM 1760 O O . TYR A 1 214 ? 11.033 1.199 -23.519 1.00 89.19 214 TYR A O 1
ATOM 1768 N N . SER A 1 215 ? 11.396 2.944 -24.877 1.00 92.88 215 SER A N 1
ATOM 1769 C CA . SER A 1 215 ? 12.780 2.563 -25.188 1.00 92.88 215 SER A CA 1
ATOM 1770 C C . SER A 1 215 ? 13.638 2.529 -23.923 1.00 92.88 215 SER A C 1
ATOM 1772 O O . SER A 1 215 ? 13.838 3.567 -23.295 1.00 92.88 215 SER A O 1
ATOM 1774 N N . LEU A 1 216 ? 14.229 1.373 -23.604 1.00 94.38 216 LEU A N 1
ATOM 1775 C CA . LEU A 1 216 ? 15.101 1.222 -22.431 1.00 94.38 216 LEU A CA 1
ATOM 1776 C C . LEU A 1 216 ? 16.314 2.156 -22.467 1.00 94.38 216 LEU A C 1
ATOM 1778 O O . LEU A 1 216 ? 16.728 2.663 -21.432 1.00 94.38 216 LEU A O 1
ATOM 1782 N N . LYS A 1 217 ? 16.854 2.454 -23.657 1.00 95.75 217 LYS A N 1
ATOM 1783 C CA . LYS A 1 217 ? 17.955 3.419 -23.805 1.00 95.75 217 LYS A CA 1
ATOM 1784 C C . LYS A 1 217 ? 17.527 4.826 -23.385 1.00 95.75 217 LYS A C 1
ATOM 1786 O O . LYS A 1 217 ? 18.252 5.492 -22.655 1.00 95.75 217 LYS A O 1
ATOM 1791 N N . LYS A 1 218 ? 16.350 5.277 -23.835 1.00 94.81 218 LYS A N 1
ATOM 1792 C CA . LYS A 1 218 ? 15.798 6.580 -23.430 1.00 94.81 218 LYS A CA 1
ATOM 1793 C C . LYS A 1 218 ? 15.398 6.574 -21.953 1.00 94.81 218 LYS A C 1
ATOM 1795 O O . LYS A 1 218 ? 15.606 7.565 -21.265 1.00 94.81 218 LYS A O 1
ATOM 1800 N N . PHE A 1 219 ? 14.870 5.452 -21.466 1.00 95.75 219 PHE A N 1
ATOM 1801 C CA . PHE A 1 219 ? 14.477 5.291 -20.073 1.00 95.75 219 PHE A CA 1
ATOM 1802 C C . PHE A 1 219 ? 15.671 5.361 -19.120 1.00 95.75 219 PHE A C 1
ATOM 1804 O O . PHE A 1 219 ? 15.612 6.070 -18.123 1.00 95.75 219 PHE A O 1
ATOM 1811 N N . LYS A 1 220 ? 16.785 4.708 -19.472 1.00 97.19 220 LYS A N 1
ATOM 1812 C CA . LYS A 1 220 ? 18.050 4.802 -18.737 1.00 97.19 220 LYS A CA 1
ATOM 1813 C C . LYS A 1 220 ? 18.472 6.260 -18.548 1.00 97.19 220 LYS A C 1
ATOM 1815 O O . LYS A 1 220 ? 18.676 6.685 -17.419 1.00 97.19 220 LYS A O 1
ATOM 1820 N N . ILE A 1 221 ? 18.501 7.035 -19.636 1.00 96.38 221 ILE A N 1
ATOM 1821 C CA . ILE A 1 221 ? 18.858 8.463 -19.600 1.00 96.38 221 ILE A CA 1
ATOM 1822 C C . ILE A 1 221 ? 17.909 9.244 -18.678 1.00 96.38 221 ILE A C 1
ATOM 1824 O O . ILE A 1 221 ? 18.353 10.096 -17.914 1.00 96.38 221 ILE A O 1
ATOM 1828 N N . LEU A 1 222 ? 16.605 8.951 -18.713 1.00 95.38 222 LEU A N 1
ATOM 1829 C CA . LEU A 1 222 ? 15.632 9.582 -17.818 1.00 95.38 222 LEU A CA 1
ATOM 1830 C C . LEU A 1 222 ? 15.931 9.285 -16.339 1.00 95.38 222 LEU A C 1
ATOM 1832 O O . LEU A 1 222 ? 15.938 10.211 -15.530 1.00 95.38 222 LEU A O 1
ATOM 1836 N N . ILE A 1 223 ? 16.185 8.022 -15.984 1.00 97.25 223 ILE A N 1
ATOM 1837 C CA . ILE A 1 223 ? 16.495 7.627 -14.603 1.00 97.25 223 ILE A CA 1
ATOM 1838 C C . ILE A 1 223 ? 17.819 8.242 -14.138 1.00 97.25 223 ILE A C 1
ATOM 1840 O O . ILE A 1 223 ? 17.884 8.786 -13.037 1.00 97.25 223 ILE A O 1
ATOM 1844 N N . GLU A 1 224 ? 18.848 8.243 -14.984 1.00 96.44 224 GLU A N 1
ATOM 1845 C CA . GLU A 1 224 ? 20.128 8.898 -14.694 1.00 96.44 224 GLU A CA 1
ATOM 1846 C C . GLU A 1 224 ? 19.953 10.406 -14.481 1.00 96.44 224 GLU A C 1
ATOM 1848 O O . GLU A 1 224 ? 20.502 10.963 -13.533 1.00 96.44 224 GLU A O 1
ATOM 1853 N N . ASN A 1 225 ? 19.118 11.069 -15.285 1.00 95.50 225 ASN A N 1
ATOM 1854 C CA . ASN A 1 225 ? 18.779 12.477 -15.078 1.00 95.50 225 ASN A CA 1
ATOM 1855 C C . ASN A 1 225 ? 18.037 12.703 -13.753 1.00 95.50 225 ASN A C 1
ATOM 1857 O O . ASN A 1 225 ? 18.295 13.696 -13.077 1.00 95.50 225 ASN A O 1
ATOM 1861 N N . ILE A 1 226 ? 17.125 11.811 -13.358 1.00 95.25 226 ILE A N 1
ATOM 1862 C CA . ILE A 1 226 ? 16.456 11.898 -12.052 1.00 95.25 226 ILE A CA 1
ATOM 1863 C C . ILE A 1 226 ? 17.482 11.797 -10.920 1.00 95.25 226 ILE A C 1
ATOM 1865 O O . ILE A 1 226 ? 17.422 12.596 -9.989 1.00 95.25 226 ILE A O 1
ATOM 1869 N N . ILE A 1 227 ? 18.414 10.848 -11.009 1.00 95.31 227 ILE A N 1
ATOM 1870 C CA . ILE A 1 227 ? 19.444 10.613 -9.992 1.00 95.31 227 ILE A CA 1
ATOM 1871 C C . ILE A 1 227 ? 20.415 11.798 -9.893 1.00 95.31 227 ILE A C 1
ATOM 1873 O O . ILE A 1 227 ? 20.733 12.225 -8.787 1.00 95.31 227 ILE A O 1
ATOM 1877 N N . ASN A 1 228 ? 20.852 12.343 -11.031 1.00 90.94 228 ASN A N 1
ATOM 1878 C CA . ASN A 1 228 ? 21.909 13.357 -11.090 1.00 90.94 228 ASN A CA 1
ATOM 1879 C C . ASN A 1 228 ? 21.420 14.794 -10.846 1.00 90.94 228 ASN A C 1
ATOM 1881 O O . ASN A 1 228 ? 22.218 15.640 -10.460 1.00 90.94 228 ASN A O 1
ATOM 1885 N N . ASN A 1 229 ? 20.130 15.093 -11.039 1.00 78.50 229 ASN A N 1
ATOM 1886 C CA . ASN A 1 229 ? 19.550 16.411 -10.728 1.00 78.50 229 ASN A CA 1
ATOM 1887 C C . ASN A 1 229 ? 19.170 16.544 -9.235 1.00 78.50 229 ASN A C 1
ATOM 1889 O O . ASN A 1 229 ? 18.072 17.017 -8.913 1.00 78.50 229 ASN A O 1
ATOM 1893 N N . ALA A 1 230 ? 20.012 16.036 -8.333 1.00 53.88 230 ALA A N 1
ATOM 1894 C CA . ALA A 1 230 ? 19.819 16.089 -6.882 1.00 53.88 230 ALA A CA 1
ATOM 1895 C C . ALA A 1 230 ? 20.364 17.390 -6.283 1.00 53.88 230 ALA A C 1
ATOM 1897 O O . ALA A 1 230 ? 21.504 17.769 -6.629 1.00 53.88 230 ALA A O 1
#